Protein AF-H3B1Z7-F1 (afdb_monomer)

InterPro domains:
  IPR000716 Thyroglobulin type-1 [PF00086] (44-112)
  IPR000716 Thyroglobulin type-1 [PS00484] (73-102)
  IPR000716 Thyroglobulin type-1 [PS51162] (41-115)
  IPR000716 Thyroglobulin type-1 [SM00211] (74-114)
  IPR000716 Thyroglobulin type-1 [cd00191] (43-114)
  IPR036857 Thyroglobulin type-1 superfamily [G3DSA:4.10.800.10] (42-117)
  IPR036857 Thyroglobulin type-1 superfamily [SSF57610] (20-114)
  IPR043406 Transmembrane glycoprotein EPCAM/Trop-2 [PTHR14168] (16-257)

Organism: Latimeria chalumnae (NCBI:txid7897)

Radius of gyration: 21.63 Å; Cα contacts (8 Å, |Δi|>4): 389; chains: 1; bounding box: 52×57×54 Å

Sequence (257 aa):
VCEDASCKYNEYVTCHLNRCGTCEAVFHGYDNLTINCNQLTPKCRLMHLEMLHKSKSGQRHPGGGRLDVDNVYDPECERNGTFKAKQCDDDSNLCWCVDSAGVRVTDKTGDDPKVSKVKSDWIVLGFFHSLIQIDFSFRAEFTFLKGKGEEVRSLTPGYRCNVEEATREVSIKLSENSTRDPVDIATVAYYIERDLKRNKFSLGVDDRMLEVDTDSILVLFFDNEPPRINMKTISPGFAAIIIVIALAILTGIAVFV

Mean predicted aligned error: 12.76 Å

Structure (mmCIF, N/CA/C/O backbone):
data_AF-H3B1Z7-F1
#
_entry.id   AF-H3B1Z7-F1
#
loop_
_atom_site.group_PDB
_atom_site.id
_atom_site.type_symbol
_atom_site.label_atom_id
_atom_site.label_alt_id
_atom_site.label_comp_id
_atom_site.label_asym_id
_atom_site.label_entity_id
_atom_site.label_seq_id
_atom_site.pdbx_PDB_ins_code
_atom_site.Cartn_x
_atom_site.Cartn_y
_atom_site.Cartn_z
_atom_site.occupancy
_atom_site.B_iso_or_equiv
_atom_site.auth_seq_id
_atom_site.auth_comp_id
_atom_site.auth_asym_id
_atom_site.auth_atom_id
_atom_site.pdbx_PDB_model_num
ATOM 1 N N . VAL A 1 1 ? -19.217 -18.593 -14.078 1.00 81.56 1 VAL A N 1
ATOM 2 C CA . VAL A 1 1 ? -17.935 -18.642 -13.328 1.00 81.56 1 VAL A CA 1
ATOM 3 C C . VAL A 1 1 ? -17.504 -17.251 -12.898 1.00 81.56 1 VAL A C 1
ATOM 5 O O . VAL A 1 1 ? -17.412 -17.050 -11.705 1.00 81.56 1 VAL A O 1
ATOM 8 N N . CYS A 1 2 ? -17.308 -16.285 -13.804 1.00 87.56 2 CYS A N 1
ATOM 9 C CA . CYS A 1 2 ? -16.927 -14.922 -13.398 1.00 87.56 2 CYS A CA 1
ATOM 10 C C . CYS A 1 2 ? -18.068 -14.025 -12.888 1.00 87.56 2 CYS A C 1
ATOM 12 O O . CYS A 1 2 ? -17.774 -12.979 -12.330 1.00 87.56 2 CYS A O 1
ATOM 14 N N . GLU A 1 3 ? -19.333 -14.407 -13.078 1.00 84.50 3 GLU A N 1
ATOM 15 C CA . GLU A 1 3 ? -20.501 -13.587 -12.708 1.00 84.50 3 GLU A CA 1
ATOM 16 C C . GLU A 1 3 ? -20.551 -13.263 -11.204 1.00 84.50 3 GLU A C 1
ATOM 18 O O . GLU A 1 3 ? -20.776 -12.114 -10.846 1.00 84.50 3 GLU A O 1
ATOM 23 N N . ASP A 1 4 ? -20.196 -14.231 -10.350 1.00 83.94 4 ASP A N 1
ATOM 24 C CA . ASP A 1 4 ? -20.147 -14.069 -8.886 1.00 83.94 4 ASP A CA 1
ATOM 25 C C . ASP A 1 4 ? -18.720 -14.142 -8.309 1.00 83.94 4 ASP A C 1
ATOM 27 O O . ASP A 1 4 ? -18.517 -14.176 -7.092 1.00 83.94 4 ASP A O 1
ATOM 31 N N . ALA A 1 5 ? -17.696 -14.219 -9.166 1.00 87.12 5 ALA A N 1
ATOM 32 C CA . ALA A 1 5 ? -16.322 -14.384 -8.708 1.00 87.12 5 ALA A CA 1
ATOM 33 C C . ALA A 1 5 ? -15.735 -13.040 -8.267 1.00 87.12 5 ALA A C 1
ATOM 35 O O . ALA A 1 5 ? -15.638 -12.097 -9.051 1.00 87.12 5 ALA A O 1
ATOM 36 N N . SER A 1 6 ? -15.267 -12.978 -7.023 1.00 90.19 6 SER A N 1
ATOM 37 C CA . SER A 1 6 ? -14.577 -11.813 -6.474 1.00 90.19 6 SER A CA 1
ATOM 38 C C . SER A 1 6 ? -13.217 -12.196 -5.905 1.00 90.19 6 SER A C 1
ATOM 40 O O . SER A 1 6 ? -13.007 -13.303 -5.403 1.00 90.19 6 SER A O 1
ATOM 42 N N . CYS A 1 7 ? -12.276 -11.262 -5.987 1.00 90.06 7 CYS A N 1
ATOM 43 C CA . CYS A 1 7 ? -10.961 -11.419 -5.396 1.00 90.06 7 CYS A CA 1
ATOM 44 C C . CYS A 1 7 ? -10.958 -10.780 -4.007 1.00 90.06 7 CYS A C 1
ATOM 46 O O . CYS A 1 7 ? -10.926 -9.559 -3.870 1.00 90.06 7 CYS A O 1
ATOM 48 N N . LYS A 1 8 ? -11.001 -11.616 -2.966 1.00 85.50 8 LYS A N 1
ATOM 49 C CA . LYS A 1 8 ? -11.237 -11.195 -1.575 1.00 85.50 8 LYS A CA 1
ATOM 50 C C . LYS A 1 8 ? -10.338 -10.048 -1.090 1.00 85.50 8 LYS A C 1
ATOM 52 O O . LYS A 1 8 ? -10.800 -9.185 -0.351 1.00 85.50 8 LYS A O 1
ATOM 57 N N . TYR A 1 9 ? -9.061 -10.056 -1.470 1.00 85.00 9 TYR A N 1
ATOM 58 C CA . TYR A 1 9 ? -8.051 -9.131 -0.938 1.00 85.00 9 TYR A CA 1
ATOM 59 C C . TYR A 1 9 ? -7.708 -7.970 -1.879 1.00 85.00 9 TYR A C 1
ATOM 61 O O . TYR A 1 9 ? -7.141 -6.967 -1.441 1.00 85.00 9 TYR A O 1
ATOM 69 N N . ASN A 1 10 ? -8.061 -8.085 -3.157 1.00 89.88 10 ASN A N 1
ATOM 70 C CA . ASN A 1 10 ? -7.654 -7.145 -4.189 1.00 89.88 10 ASN A CA 1
ATOM 71 C C . ASN A 1 10 ? -8.840 -6.847 -5.103 1.00 89.88 10 ASN A C 1
ATOM 73 O O . ASN A 1 10 ? -9.190 -7.657 -5.947 1.00 89.88 10 ASN A O 1
ATOM 77 N N . GLU A 1 11 ? -9.466 -5.689 -4.932 1.00 90.06 11 GLU A N 1
ATOM 78 C CA . GLU A 1 11 ? -10.626 -5.281 -5.736 1.00 90.06 11 GLU A CA 1
ATOM 79 C C . GLU A 1 11 ? -10.236 -4.686 -7.103 1.00 90.06 11 GLU A C 1
ATOM 81 O O . GLU A 1 11 ? -11.100 -4.444 -7.939 1.00 90.06 11 GLU A O 1
ATOM 86 N N . TYR A 1 12 ? -8.941 -4.462 -7.350 1.00 91.50 12 TYR A N 1
ATOM 87 C CA . TYR A 1 12 ? -8.422 -3.820 -8.562 1.00 91.50 12 TYR A CA 1
ATOM 88 C C . TYR A 1 12 ? -8.094 -4.827 -9.676 1.00 91.50 12 TYR A C 1
ATOM 90 O O . TYR A 1 12 ? -7.279 -4.556 -10.562 1.00 91.50 12 TYR A O 1
ATOM 98 N N . VAL A 1 13 ? -8.713 -6.006 -9.630 1.00 92.75 13 VAL A N 1
ATOM 99 C CA . VAL A 1 13 ? -8.534 -7.085 -10.606 1.00 92.75 13 VAL A CA 1
ATOM 100 C C . VAL A 1 13 ? -9.845 -7.401 -11.302 1.00 92.75 13 VAL A C 1
ATOM 102 O O . VAL A 1 13 ? -10.935 -7.192 -10.777 1.00 92.75 13 VAL A O 1
ATOM 105 N N . THR A 1 14 ? -9.729 -7.960 -12.495 1.00 91.56 14 THR A N 1
ATOM 106 C CA . THR A 1 14 ? -10.852 -8.376 -13.330 1.00 91.56 14 THR A CA 1
ATOM 107 C C . THR A 1 14 ? -10.855 -9.893 -13.464 1.00 91.56 14 THR A C 1
ATOM 109 O O . THR A 1 14 ? -9.795 -10.503 -13.599 1.00 91.56 14 THR A O 1
ATOM 112 N N . CYS A 1 15 ? -12.033 -10.515 -13.388 1.00 92.38 15 CYS A N 1
ATOM 113 C CA . CYS A 1 15 ? -12.172 -11.955 -13.592 1.00 92.38 15 CYS A CA 1
ATOM 114 C C . CYS A 1 15 ? -12.205 -12.287 -15.083 1.00 92.38 15 CYS A C 1
ATOM 116 O O . CYS A 1 15 ? -12.975 -11.705 -15.846 1.00 92.38 15 CYS A O 1
ATOM 118 N N . HIS A 1 16 ? -11.414 -13.280 -15.472 1.00 90.19 16 HIS A N 1
ATOM 119 C CA . HIS A 1 16 ? -11.368 -13.857 -16.806 1.00 90.19 16 HIS A CA 1
ATOM 120 C C . HIS A 1 16 ? -11.579 -15.364 -16.717 1.00 90.19 16 HIS A C 1
ATOM 122 O O . HIS A 1 16 ? -11.119 -16.034 -15.794 1.00 90.19 16 HIS A O 1
ATOM 128 N N . LEU A 1 17 ? -12.275 -15.915 -17.706 1.00 89.19 17 LEU A N 1
ATOM 129 C CA . LEU A 1 17 ? -12.418 -17.358 -17.856 1.00 89.19 17 LEU A CA 1
ATOM 130 C C . LEU A 1 17 ? -11.137 -17.939 -18.452 1.00 89.19 17 LEU A C 1
ATOM 132 O O . LEU A 1 17 ? -10.735 -17.530 -19.545 1.00 89.19 17 LEU A O 1
ATOM 136 N N . ASN A 1 18 ? -10.549 -18.947 -17.807 1.00 83.31 18 ASN A N 1
ATOM 137 C CA . ASN A 1 18 ? -9.479 -19.720 -18.431 1.00 83.31 18 ASN A CA 1
ATOM 138 C C . ASN A 1 18 ? -10.049 -20.607 -19.550 1.00 83.31 18 ASN A C 1
ATOM 140 O O . ASN A 1 18 ? -10.527 -21.719 -19.311 1.00 83.31 18 ASN A O 1
ATOM 144 N N . ARG A 1 19 ? -10.011 -20.097 -20.787 1.00 77.25 19 ARG A N 1
ATOM 145 C CA . ARG A 1 19 ? -10.562 -20.767 -21.978 1.00 77.25 19 ARG A CA 1
ATOM 146 C C . ARG A 1 19 ? -9.737 -21.970 -22.449 1.00 77.25 19 ARG A C 1
ATOM 148 O O . ARG A 1 19 ? -10.237 -22.745 -23.255 1.00 77.25 19 ARG A O 1
ATOM 155 N N . CYS A 1 20 ? -8.511 -22.136 -21.951 1.00 74.94 20 CYS A N 1
ATOM 156 C CA . CYS A 1 20 ? -7.593 -23.205 -22.355 1.00 74.94 20 CYS A CA 1
ATOM 157 C C . CYS A 1 20 ? -7.439 -24.308 -21.284 1.00 74.94 20 CYS A C 1
ATOM 159 O O . CYS A 1 20 ? -6.489 -25.084 -21.351 1.00 74.94 20 CYS A O 1
ATOM 161 N N . GLY A 1 21 ? -8.338 -24.374 -20.293 1.00 70.44 21 GLY A N 1
ATOM 162 C CA . GLY A 1 21 ? -8.257 -25.307 -19.161 1.00 70.44 21 GLY A CA 1
ATOM 163 C C . GLY A 1 21 ? -9.622 -25.706 -18.584 1.00 70.44 21 GLY A C 1
ATOM 164 O O . GLY A 1 21 ? -10.576 -25.927 -19.321 1.00 70.44 21 GLY A O 1
ATOM 165 N N . THR A 1 22 ? -9.719 -25.786 -17.255 1.00 75.69 22 THR A N 1
ATOM 166 C CA . THR A 1 22 ? -10.860 -26.286 -16.452 1.00 75.69 22 THR A CA 1
ATOM 167 C C . THR A 1 22 ? -12.059 -25.326 -16.335 1.00 75.69 22 THR A C 1
ATOM 169 O O . THR A 1 22 ? -12.946 -25.549 -15.514 1.00 75.69 22 THR A O 1
ATOM 172 N N . CYS A 1 23 ? -12.117 -24.261 -17.147 1.00 78.75 23 CYS A N 1
ATOM 173 C CA . CYS A 1 23 ? -13.108 -23.177 -17.040 1.00 78.75 23 CYS A CA 1
ATOM 174 C C . CYS A 1 23 ? -13.132 -22.482 -15.664 1.00 78.75 23 CYS A C 1
ATOM 176 O O . CYS A 1 23 ? -14.181 -22.042 -15.202 1.00 78.75 23 CYS A O 1
ATOM 178 N N . GLU A 1 24 ? -11.978 -22.350 -15.015 1.00 87.25 24 GLU A N 1
ATOM 179 C CA . GLU A 1 24 ? -11.838 -21.642 -13.738 1.00 87.25 24 GLU A CA 1
ATOM 180 C C . GLU A 1 24 ? -11.799 -20.111 -13.904 1.00 87.25 24 GLU A C 1
ATOM 182 O O . GLU A 1 24 ? -11.429 -19.586 -14.962 1.00 87.25 24 GLU A O 1
ATOM 187 N N . ALA A 1 25 ? -12.179 -19.399 -12.836 1.00 88.44 25 ALA A N 1
ATOM 188 C CA . ALA A 1 25 ? -11.989 -17.956 -12.710 1.00 88.44 25 ALA A CA 1
ATOM 189 C C . ALA A 1 25 ? -10.508 -17.646 -12.472 1.00 88.44 25 ALA A C 1
ATOM 191 O O . ALA A 1 25 ? -9.922 -18.102 -11.492 1.00 88.44 25 ALA A O 1
ATOM 192 N N . VAL A 1 26 ? -9.923 -16.826 -13.340 1.00 91.38 26 VAL A N 1
ATOM 193 C CA . VAL A 1 26 ? -8.566 -16.297 -13.192 1.00 91.38 26 VAL A CA 1
ATOM 194 C C . VAL A 1 26 ? -8.656 -14.786 -13.087 1.00 91.38 26 VAL A C 1
ATOM 196 O O . VAL A 1 26 ? -9.339 -14.142 -13.878 1.00 91.38 26 VAL A O 1
ATOM 199 N N . PHE A 1 27 ? -7.976 -14.205 -12.108 1.00 93.50 27 PHE A N 1
ATOM 200 C CA . PHE A 1 27 ? -8.027 -12.769 -11.875 1.00 93.50 27 PHE A CA 1
ATOM 201 C C . PHE A 1 27 ? -6.782 -12.095 -12.431 1.00 93.50 27 PHE A C 1
ATOM 203 O O . PHE A 1 27 ? -5.666 -12.481 -12.088 1.00 93.50 27 PHE A O 1
ATOM 210 N N . HIS A 1 28 ? -6.978 -11.078 -13.265 1.00 92.19 28 HIS A N 1
ATOM 211 C CA . HIS A 1 28 ? -5.903 -10.295 -13.864 1.00 92.19 28 HIS A CA 1
ATOM 212 C C . HIS A 1 28 ? -6.007 -8.831 -13.448 1.00 92.19 28 HIS A C 1
ATOM 214 O O . HIS A 1 28 ? -7.099 -8.258 -13.411 1.00 92.19 28 HIS A O 1
ATOM 220 N N . GLY A 1 29 ? -4.861 -8.218 -13.164 1.00 89.25 29 GLY A N 1
ATOM 221 C CA . GLY A 1 29 ? -4.756 -6.766 -13.059 1.00 89.25 29 GLY A CA 1
ATOM 222 C C . GLY A 1 29 ? -4.947 -6.065 -14.409 1.00 89.25 29 GLY A C 1
ATOM 223 O O . GLY A 1 29 ? -4.988 -6.709 -15.458 1.00 89.25 29 GLY A O 1
ATOM 224 N N . TYR A 1 30 ? -5.014 -4.731 -14.399 1.00 87.56 30 TYR A N 1
ATOM 225 C CA . TYR A 1 30 ? -5.077 -3.914 -15.626 1.00 87.56 30 TYR A CA 1
ATOM 226 C C . TYR A 1 30 ? -3.828 -4.026 -16.520 1.00 87.56 30 TYR A C 1
ATOM 228 O O . TYR A 1 30 ? -3.866 -3.660 -17.691 1.00 87.56 30 TYR A O 1
ATOM 236 N N . ASP A 1 31 ? -2.738 -4.547 -15.971 1.00 88.06 31 ASP A N 1
ATOM 237 C CA . ASP A 1 31 ? -1.479 -4.883 -16.635 1.00 88.06 31 ASP A CA 1
ATOM 238 C C . ASP A 1 31 ? -1.422 -6.346 -17.125 1.00 88.06 31 ASP A C 1
ATOM 240 O O . ASP A 1 31 ? -0.364 -6.837 -17.514 1.00 88.06 31 ASP A O 1
ATOM 244 N N . ASN A 1 32 ? -2.554 -7.059 -17.097 1.00 88.75 32 ASN A N 1
ATOM 245 C CA . ASN A 1 32 ? -2.727 -8.456 -17.505 1.00 88.75 32 ASN A CA 1
ATOM 246 C C . ASN A 1 32 ? -1.968 -9.504 -16.672 1.00 88.75 32 ASN A C 1
ATOM 248 O O . ASN A 1 32 ? -2.010 -10.692 -17.005 1.00 88.75 32 ASN A O 1
ATOM 252 N N . LEU A 1 33 ? -1.326 -9.129 -15.563 1.00 90.50 33 LEU A N 1
ATOM 253 C CA . LEU A 1 33 ? -0.680 -10.106 -14.687 1.00 90.50 33 LEU A CA 1
ATOM 254 C C . LEU A 1 33 ? -1.706 -10.803 -13.788 1.00 90.50 33 LEU A C 1
ATOM 256 O O . LEU A 1 33 ? -2.564 -10.154 -13.182 1.00 90.50 33 LEU A O 1
ATOM 260 N N . THR A 1 34 ? -1.583 -12.126 -13.677 1.00 90.69 34 THR A N 1
ATOM 261 C CA . THR A 1 34 ? -2.439 -12.957 -12.825 1.00 90.69 34 THR A CA 1
ATOM 262 C C . THR A 1 34 ? -2.204 -12.660 -11.344 1.00 90.69 34 THR A C 1
ATOM 264 O O . THR A 1 34 ? -1.063 -12.596 -10.888 1.00 90.69 34 THR A O 1
ATOM 267 N N . ILE A 1 35 ? -3.287 -12.534 -10.579 1.00 91.50 35 ILE A N 1
ATOM 268 C CA . ILE A 1 35 ? -3.276 -12.319 -9.131 1.00 91.50 35 ILE A CA 1
ATOM 269 C C . ILE A 1 35 ? -3.835 -13.549 -8.417 1.00 91.50 35 ILE A C 1
ATOM 271 O O . ILE A 1 35 ? -4.897 -14.067 -8.761 1.00 91.50 35 ILE A O 1
ATOM 275 N N . ASN A 1 36 ? -3.123 -14.002 -7.385 1.00 89.88 36 ASN A N 1
ATOM 276 C CA . ASN A 1 36 ? -3.601 -15.055 -6.499 1.00 89.88 36 ASN A CA 1
ATOM 277 C C . ASN A 1 36 ? -4.535 -14.460 -5.436 1.00 89.88 36 ASN A C 1
ATOM 279 O O . ASN A 1 36 ? -4.081 -13.813 -4.496 1.00 89.88 36 ASN A O 1
ATOM 283 N N . CYS A 1 37 ? -5.832 -14.721 -5.567 1.00 89.00 37 CYS A N 1
ATOM 284 C CA . CYS A 1 37 ? -6.860 -14.206 -4.661 1.00 89.00 37 CYS A CA 1
ATOM 285 C C . CYS A 1 37 ? -7.000 -14.984 -3.346 1.00 89.00 37 CYS A C 1
ATOM 287 O O . CYS A 1 37 ? -7.773 -14.575 -2.479 1.00 89.00 37 CYS A O 1
ATOM 289 N N . ASN A 1 38 ? -6.250 -16.078 -3.177 1.00 86.31 38 ASN A N 1
ATOM 290 C CA . ASN A 1 38 ? -6.246 -16.879 -1.951 1.00 86.31 38 ASN A CA 1
ATOM 291 C C . ASN A 1 38 ? -5.245 -16.364 -0.904 1.00 86.31 38 ASN A C 1
ATOM 293 O O . ASN A 1 38 ? -5.248 -16.845 0.225 1.00 86.31 38 ASN A O 1
ATOM 297 N N . GLN A 1 39 ? -4.415 -15.379 -1.255 1.00 85.75 39 GLN A N 1
ATOM 298 C CA . GLN A 1 39 ? -3.444 -14.738 -0.366 1.00 85.75 39 GLN A CA 1
ATOM 299 C C . GLN A 1 39 ? -3.535 -13.212 -0.476 1.00 85.75 39 GLN A C 1
ATOM 301 O O . GLN A 1 39 ? -4.073 -12.690 -1.456 1.00 85.75 39 GLN A O 1
ATOM 306 N N . LEU A 1 40 ? -3.007 -12.488 0.516 1.00 86.38 40 LEU A N 1
ATOM 307 C CA . LEU A 1 40 ? -2.900 -11.034 0.407 1.00 86.38 40 LEU A CA 1
ATOM 308 C C . LEU A 1 40 ? -2.006 -10.687 -0.788 1.00 86.38 40 LEU A C 1
ATOM 310 O O . LEU A 1 40 ? -0.939 -11.267 -0.980 1.00 86.38 40 LEU A O 1
ATOM 314 N N . THR A 1 41 ? -2.453 -9.735 -1.604 1.00 90.81 41 THR A N 1
ATOM 315 C CA . THR A 1 41 ? -1.592 -9.152 -2.637 1.00 90.81 41 THR A CA 1
ATOM 316 C C . THR A 1 41 ? -0.525 -8.294 -1.946 1.00 90.81 41 THR A C 1
ATOM 318 O O . THR A 1 41 ? -0.928 -7.427 -1.164 1.00 90.81 41 THR A O 1
ATOM 321 N N . PRO A 1 42 ? 0.781 -8.493 -2.227 1.00 90.88 42 PRO A N 1
ATOM 322 C CA . PRO A 1 42 ? 1.865 -7.686 -1.664 1.00 90.88 42 PRO A CA 1
ATOM 323 C C . PRO A 1 42 ? 1.644 -6.182 -1.845 1.00 90.88 42 PRO A C 1
ATOM 325 O O . PRO A 1 42 ? 1.076 -5.761 -2.859 1.00 90.88 42 PRO A O 1
ATOM 328 N N . LYS A 1 43 ? 2.117 -5.373 -0.888 1.00 90.38 43 LYS A N 1
ATOM 329 C CA . LYS A 1 43 ? 1.881 -3.919 -0.844 1.00 90.38 43 LYS A CA 1
ATOM 330 C C . LYS A 1 43 ? 2.180 -3.216 -2.169 1.00 90.38 43 LYS A C 1
ATOM 332 O O . LYS A 1 43 ? 1.293 -2.552 -2.700 1.00 90.38 43 LYS A O 1
ATOM 337 N N . CYS A 1 44 ? 3.381 -3.405 -2.729 1.00 91.56 44 CYS A N 1
ATOM 338 C CA . CYS A 1 44 ? 3.770 -2.762 -3.991 1.00 91.56 44 CYS A CA 1
ATOM 339 C C . CYS A 1 44 ? 2.780 -3.102 -5.105 1.00 91.56 44 CYS A C 1
ATOM 341 O O . CYS A 1 44 ? 2.253 -2.224 -5.786 1.00 91.56 44 CYS A O 1
ATOM 343 N N . ARG A 1 45 ? 2.465 -4.395 -5.249 1.00 92.81 45 ARG A N 1
ATOM 344 C CA . ARG A 1 45 ? 1.585 -4.879 -6.310 1.00 92.81 45 ARG A CA 1
ATOM 345 C C . ARG A 1 45 ? 0.165 -4.331 -6.183 1.00 92.81 45 ARG A C 1
ATOM 347 O O . ARG A 1 45 ? -0.441 -3.985 -7.195 1.00 92.81 45 ARG A O 1
ATOM 354 N N . LEU A 1 46 ? -0.364 -4.272 -4.963 1.00 92.00 46 LEU A N 1
ATOM 355 C CA . LEU A 1 46 ? -1.693 -3.728 -4.700 1.00 92.00 46 LEU A CA 1
ATOM 356 C C . LEU A 1 46 ? -1.744 -2.220 -4.994 1.00 92.00 46 LEU A C 1
ATOM 358 O O . LEU A 1 46 ? -2.683 -1.762 -5.639 1.00 92.00 46 LEU A O 1
ATOM 362 N N . MET A 1 47 ? -0.713 -1.482 -4.578 1.00 90.81 47 MET A N 1
ATOM 363 C CA . MET A 1 47 ? -0.580 -0.042 -4.805 1.00 90.81 47 MET A CA 1
ATOM 364 C C . MET A 1 47 ? -0.467 0.301 -6.300 1.00 90.81 47 MET A C 1
ATOM 366 O O . MET A 1 47 ? -1.181 1.185 -6.765 1.00 90.81 47 MET A O 1
ATOM 370 N N . HIS A 1 48 ? 0.328 -0.443 -7.079 1.00 92.12 48 HIS A N 1
ATOM 371 C CA . HIS A 1 48 ? 0.406 -0.278 -8.540 1.00 92.12 48 HIS A CA 1
ATOM 372 C C . HIS A 1 48 ? -0.961 -0.465 -9.219 1.00 92.12 48 HIS A C 1
ATOM 374 O O . HIS A 1 48 ? -1.394 0.351 -10.033 1.00 92.12 48 HIS A O 1
ATOM 380 N N . LEU A 1 49 ? -1.701 -1.513 -8.841 1.00 92.31 49 LEU A N 1
ATOM 381 C CA . LEU A 1 49 ? -3.034 -1.762 -9.396 1.00 92.31 49 LEU A CA 1
ATOM 382 C C . LEU A 1 49 ? -4.049 -0.675 -9.028 1.00 92.31 49 LEU A C 1
ATOM 384 O O . LEU A 1 49 ? -4.893 -0.328 -9.857 1.00 92.31 49 LEU A O 1
ATOM 388 N N . GLU A 1 50 ? -3.949 -0.115 -7.822 1.00 90.25 50 GLU A N 1
ATOM 389 C CA . GLU A 1 50 ? -4.749 1.037 -7.413 1.00 90.25 50 GLU A CA 1
ATOM 390 C C . GLU A 1 50 ? -4.475 2.262 -8.295 1.00 90.25 50 GLU A C 1
ATOM 392 O O . GLU A 1 50 ? -5.422 2.897 -8.769 1.00 90.25 50 GLU A O 1
ATOM 397 N N . MET A 1 51 ? -3.201 2.583 -8.552 1.00 88.38 51 MET A N 1
ATOM 398 C CA . MET A 1 51 ? -2.834 3.734 -9.386 1.00 88.38 51 MET A CA 1
ATOM 399 C C . MET A 1 51 ? -3.291 3.555 -10.832 1.00 88.38 51 MET A C 1
ATOM 401 O O . MET A 1 51 ? -3.886 4.473 -11.406 1.00 88.38 51 MET A O 1
ATOM 405 N N . LEU A 1 52 ? -3.136 2.353 -11.395 1.00 88.88 52 LEU A N 1
ATOM 406 C CA . LEU A 1 52 ? -3.674 2.025 -12.716 1.00 88.88 52 LEU A CA 1
ATOM 407 C C . LEU A 1 52 ? -5.198 2.180 -12.770 1.00 88.88 52 LEU A C 1
ATOM 409 O O . LEU A 1 52 ? -5.729 2.741 -13.732 1.00 88.88 52 LEU A O 1
ATOM 413 N N . HIS A 1 53 ? -5.913 1.720 -11.740 1.00 87.94 53 HIS A N 1
ATOM 414 C CA . HIS A 1 53 ? -7.365 1.863 -11.670 1.00 87.94 53 HIS A CA 1
ATOM 415 C C . HIS A 1 53 ? -7.790 3.339 -11.611 1.00 87.94 53 HIS A C 1
ATOM 417 O O . HIS A 1 53 ? -8.654 3.765 -12.385 1.00 87.94 53 HIS A O 1
ATOM 423 N N . LYS A 1 54 ? -7.138 4.147 -10.764 1.00 85.69 54 LYS A N 1
ATOM 424 C CA . LYS A 1 54 ? -7.372 5.598 -10.667 1.00 85.69 54 LYS A CA 1
ATOM 425 C C . LYS A 1 54 ? -7.117 6.298 -12.003 1.00 85.69 54 LYS A C 1
ATOM 427 O O . LYS A 1 54 ? -7.988 7.032 -12.470 1.00 85.69 54 LYS A O 1
ATOM 432 N N . SER A 1 55 ? -6.001 5.984 -12.664 1.00 84.56 55 SER A N 1
ATOM 433 C CA . SER A 1 55 ? -5.654 6.501 -13.994 1.00 84.56 55 SER A CA 1
ATOM 434 C C . SER A 1 55 ? -6.730 6.178 -15.042 1.00 84.56 55 SER A C 1
ATOM 436 O O . SER A 1 55 ? -7.222 7.073 -15.733 1.00 84.56 55 SER A O 1
ATOM 438 N N . LYS A 1 56 ? -7.196 4.922 -15.107 1.00 82.44 56 LYS A N 1
ATOM 439 C CA . LYS A 1 56 ? -8.257 4.492 -16.039 1.00 82.44 56 LYS A CA 1
ATOM 440 C C . LYS A 1 56 ? -9.625 5.106 -15.737 1.00 82.44 56 LYS A C 1
ATOM 442 O O . LYS A 1 56 ? -10.387 5.358 -16.666 1.00 82.44 56 LYS A O 1
ATOM 447 N N . SER A 1 57 ? -9.934 5.351 -14.465 1.00 83.12 57 SER A N 1
ATOM 448 C CA . SER A 1 57 ? -11.198 5.966 -14.036 1.00 83.12 57 SER A CA 1
ATOM 449 C C . SER A 1 57 ? -11.260 7.486 -14.256 1.00 83.12 57 SER A C 1
ATOM 451 O O . SER A 1 57 ? -12.302 8.096 -14.027 1.00 83.12 57 SER A O 1
ATOM 453 N N . GLY A 1 58 ? -10.163 8.118 -14.693 1.00 71.00 58 GLY A N 1
ATOM 454 C CA . GLY A 1 58 ? -10.093 9.571 -14.870 1.00 71.00 58 GLY A CA 1
ATOM 455 C C . GLY A 1 58 ? -10.029 10.355 -13.555 1.00 71.00 58 GLY A C 1
ATOM 456 O O . GLY A 1 58 ? -10.133 11.584 -13.567 1.00 71.00 58 GLY A O 1
ATOM 457 N N . GLN A 1 59 ? -9.831 9.674 -12.421 1.00 68.56 59 GLN A N 1
ATOM 458 C CA . GLN A 1 59 ? -9.533 10.314 -11.145 1.00 68.56 59 GLN A CA 1
ATOM 459 C C . GLN A 1 59 ? -8.106 10.868 -11.196 1.00 68.56 59 GLN A C 1
ATOM 461 O O . GLN A 1 59 ? -7.133 10.175 -10.897 1.00 68.56 59 GLN A O 1
ATOM 466 N N . ARG A 1 60 ? -7.979 12.135 -11.613 1.00 54.47 60 ARG A N 1
ATOM 467 C CA . ARG A 1 60 ? -6.707 12.865 -11.570 1.00 54.47 60 ARG A CA 1
ATOM 468 C C . ARG A 1 60 ? -6.141 12.815 -10.156 1.00 54.47 60 ARG A C 1
ATOM 470 O O . ARG A 1 60 ? -6.813 13.202 -9.201 1.00 54.47 60 ARG A O 1
ATOM 477 N N . HIS A 1 61 ? -4.890 12.383 -10.039 1.00 54.31 61 HIS A N 1
ATOM 478 C CA . HIS A 1 61 ? -4.115 12.629 -8.834 1.00 54.31 61 HIS A CA 1
ATOM 479 C C . HIS A 1 61 ? -3.970 14.142 -8.640 1.00 54.31 61 HIS A C 1
ATOM 481 O O . HIS A 1 61 ? -3.590 14.838 -9.587 1.00 54.31 61 HIS A O 1
ATOM 487 N N . PRO A 1 62 ? -4.211 14.676 -7.433 1.00 43.69 62 PRO A N 1
ATOM 488 C CA . PRO A 1 62 ? -3.765 16.011 -7.067 1.00 43.69 62 PRO A CA 1
ATOM 489 C C . PRO A 1 62 ? -2.243 15.993 -6.820 1.00 43.69 62 PRO A C 1
ATOM 491 O O . PRO A 1 62 ? -1.757 16.362 -5.759 1.00 43.69 62 PRO A O 1
ATOM 494 N N . GLY A 1 63 ? -1.470 15.540 -7.809 1.00 45.44 63 GLY A N 1
ATOM 495 C CA . GLY A 1 63 ? -0.010 15.594 -7.825 1.00 45.44 63 GLY A CA 1
ATOM 496 C C . GLY A 1 63 ? 0.455 16.964 -8.302 1.00 45.44 63 GLY A C 1
ATOM 497 O O . GLY A 1 63 ? 0.961 17.105 -9.407 1.00 45.44 63 GLY A O 1
ATOM 498 N N . GLY A 1 64 ? 0.198 17.998 -7.503 1.00 38.09 64 GLY A N 1
ATOM 499 C CA . GLY A 1 64 ? 0.590 19.369 -7.841 1.00 38.09 64 GLY A CA 1
ATOM 500 C C . GLY A 1 64 ? 0.313 20.399 -6.749 1.00 38.09 64 GLY A C 1
ATOM 501 O O . GLY A 1 64 ? 0.154 21.578 -7.052 1.00 38.09 64 GLY A O 1
ATOM 502 N N . GLY A 1 65 ? 0.199 19.977 -5.485 1.00 29.45 65 GLY A N 1
ATOM 503 C CA . GLY A 1 65 ? -0.249 20.850 -4.401 1.00 29.45 65 GLY A CA 1
ATOM 504 C C . GLY A 1 65 ? 0.334 20.506 -3.035 1.00 29.45 65 GLY A C 1
ATOM 505 O O . GLY A 1 65 ? -0.384 20.040 -2.166 1.00 29.45 65 GLY A O 1
ATOM 506 N N . ARG A 1 66 ? 1.622 20.808 -2.846 1.00 30.84 66 ARG A N 1
ATOM 507 C CA . ARG A 1 66 ? 2.198 21.359 -1.605 1.00 30.84 66 ARG A CA 1
ATOM 508 C C . ARG A 1 66 ? 1.842 20.675 -0.273 1.00 30.84 66 ARG A C 1
ATOM 510 O O . ARG A 1 66 ? 1.517 21.389 0.666 1.00 30.84 66 ARG A O 1
ATOM 517 N N . LEU A 1 67 ? 1.987 19.355 -0.176 1.00 32.12 67 LEU A N 1
ATOM 518 C CA . LEU A 1 67 ? 2.401 18.639 1.040 1.00 32.12 67 LEU A CA 1
ATOM 519 C C . LEU A 1 67 ? 3.021 17.303 0.597 1.00 32.12 67 LEU A C 1
ATOM 521 O O . LEU A 1 67 ? 2.348 16.476 -0.017 1.00 32.12 67 LEU A O 1
ATOM 525 N N . ASP A 1 68 ? 4.313 17.137 0.865 1.00 40.44 68 ASP A N 1
ATOM 526 C CA . ASP A 1 68 ? 5.138 15.967 0.555 1.00 40.44 68 ASP A CA 1
ATOM 527 C C . ASP A 1 68 ? 4.695 14.738 1.370 1.00 40.44 68 ASP A C 1
ATOM 529 O O . ASP A 1 68 ? 5.350 14.335 2.327 1.00 40.44 68 ASP A O 1
ATOM 533 N N . VAL A 1 69 ? 3.542 14.149 1.047 1.00 49.19 69 VAL A N 1
ATOM 534 C CA . VAL A 1 69 ? 3.140 12.864 1.634 1.00 49.19 69 VAL A CA 1
ATOM 535 C C . VAL A 1 69 ? 3.713 11.757 0.753 1.00 49.19 69 VAL A C 1
ATOM 537 O O . VAL A 1 69 ? 3.085 11.316 -0.206 1.00 49.19 69 VAL A O 1
ATOM 540 N N . ASP A 1 70 ? 4.932 11.330 1.083 1.00 58.12 70 ASP A N 1
ATOM 541 C CA . ASP A 1 70 ? 5.796 10.375 0.362 1.00 58.12 70 ASP A CA 1
ATOM 542 C C . ASP A 1 70 ? 5.212 8.966 0.094 1.00 58.12 70 ASP A C 1
ATOM 544 O O . ASP A 1 70 ? 5.908 8.096 -0.427 1.00 58.12 70 ASP A O 1
ATOM 548 N N . ASN A 1 71 ? 3.936 8.723 0.405 1.00 60.59 71 ASN A N 1
ATOM 549 C CA . ASN A 1 71 ? 3.334 7.386 0.441 1.00 60.59 71 ASN A CA 1
ATOM 550 C C . ASN A 1 71 ? 2.361 7.081 -0.713 1.00 60.59 71 ASN A C 1
ATOM 552 O O . ASN A 1 71 ? 1.781 5.997 -0.742 1.00 60.59 71 ASN A O 1
ATOM 556 N N . VAL A 1 72 ? 2.149 8.006 -1.658 1.00 71.00 72 VAL A N 1
ATOM 557 C CA . VAL A 1 72 ? 1.228 7.811 -2.795 1.00 71.00 72 VAL A CA 1
ATOM 558 C C . VAL A 1 72 ? 1.942 8.151 -4.106 1.00 71.00 72 VAL A C 1
ATOM 560 O O . VAL A 1 72 ? 2.129 9.316 -4.441 1.00 71.00 72 VAL A O 1
ATOM 563 N N . TYR A 1 73 ? 2.347 7.118 -4.839 1.00 85.00 73 TYR A N 1
ATOM 564 C CA . TYR A 1 73 ? 2.971 7.167 -6.166 1.00 85.00 73 TYR A CA 1
ATOM 565 C C . TYR A 1 73 ? 2.603 5.888 -6.941 1.00 85.00 73 TYR A C 1
ATOM 567 O O . TYR A 1 73 ? 1.997 4.991 -6.355 1.00 85.00 73 TYR A O 1
ATOM 575 N N . ASP A 1 74 ? 2.926 5.791 -8.232 1.00 90.12 74 ASP A N 1
ATOM 576 C CA . ASP A 1 74 ? 2.810 4.529 -8.978 1.00 90.12 74 ASP A CA 1
ATOM 577 C C . ASP A 1 74 ? 4.116 3.725 -8.836 1.00 90.12 74 ASP A C 1
ATOM 579 O O . ASP A 1 74 ? 5.134 4.150 -9.383 1.00 90.12 74 ASP A O 1
ATOM 583 N N . PRO A 1 75 ? 4.158 2.637 -8.039 1.00 91.88 75 PRO A N 1
ATOM 584 C CA . PRO A 1 75 ? 5.408 1.965 -7.733 1.00 91.88 75 PRO A CA 1
ATOM 585 C C . PRO A 1 75 ? 5.817 0.956 -8.806 1.00 91.88 75 PRO A C 1
ATOM 587 O O . PRO A 1 75 ? 5.021 0.162 -9.308 1.00 91.88 75 PRO A O 1
ATOM 590 N N . GLU A 1 76 ? 7.120 0.875 -9.041 1.00 90.94 76 GLU A N 1
ATOM 591 C CA . GLU A 1 76 ? 7.742 -0.236 -9.736 1.00 90.94 76 GLU A CA 1
ATOM 592 C C . GLU A 1 76 ? 7.951 -1.425 -8.791 1.00 90.94 76 GLU A C 1
ATOM 594 O O . GLU A 1 76 ? 8.635 -1.326 -7.764 1.00 90.94 76 GLU A O 1
ATOM 599 N N . CYS A 1 77 ? 7.425 -2.584 -9.183 1.00 90.50 77 CYS A N 1
ATOM 600 C CA . CYS A 1 77 ? 7.529 -3.817 -8.407 1.00 90.50 77 CYS A CA 1
ATOM 601 C C . CYS A 1 77 ? 8.427 -4.860 -9.081 1.00 90.50 77 CYS A C 1
ATOM 603 O O . CYS A 1 77 ? 8.508 -4.959 -10.308 1.00 90.50 77 CYS A O 1
ATOM 605 N N . GLU A 1 78 ? 9.069 -5.682 -8.259 1.00 88.50 78 GLU A N 1
ATOM 606 C CA . GLU A 1 78 ? 9.697 -6.933 -8.668 1.00 88.50 78 GLU A CA 1
ATOM 607 C C . GLU A 1 78 ? 8.640 -8.009 -8.972 1.00 88.50 78 GLU A C 1
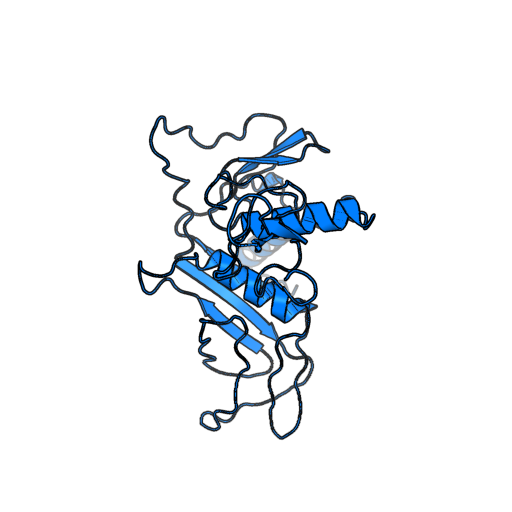ATOM 609 O O . GLU A 1 78 ? 7.464 -7.888 -8.618 1.00 88.50 78 GLU A O 1
ATOM 614 N N . ARG A 1 79 ? 9.047 -9.116 -9.611 1.00 85.81 79 ARG A N 1
ATOM 615 C CA . ARG A 1 79 ? 8.115 -10.192 -10.024 1.00 85.81 79 ARG A CA 1
ATOM 616 C C . ARG A 1 79 ? 7.384 -10.866 -8.861 1.00 85.81 79 ARG A C 1
ATOM 618 O O . ARG A 1 79 ? 6.288 -11.382 -9.047 1.00 85.81 79 ARG A O 1
ATOM 625 N N . ASN A 1 80 ? 8.002 -10.898 -7.685 1.00 84.06 80 ASN A N 1
ATOM 626 C CA . ASN A 1 80 ? 7.415 -11.424 -6.450 1.00 84.06 80 ASN A CA 1
ATOM 627 C C . ASN A 1 80 ? 6.455 -10.421 -5.772 1.00 84.06 80 ASN A C 1
ATOM 629 O O . ASN A 1 80 ? 5.850 -10.761 -4.761 1.00 84.06 80 ASN A O 1
ATOM 633 N N . GLY A 1 81 ? 6.304 -9.206 -6.312 1.00 87.06 81 GLY A N 1
ATOM 634 C CA . GLY A 1 81 ? 5.447 -8.160 -5.764 1.00 87.06 81 GLY A CA 1
ATOM 635 C C . GLY A 1 81 ? 6.097 -7.288 -4.689 1.00 87.06 81 GLY A C 1
ATOM 636 O O . GLY A 1 81 ? 5.382 -6.484 -4.096 1.00 87.06 81 GLY A O 1
ATOM 637 N N . THR A 1 82 ? 7.406 -7.410 -4.434 1.00 86.56 82 THR A N 1
ATOM 638 C CA . THR A 1 82 ? 8.141 -6.471 -3.567 1.00 86.56 82 THR A CA 1
ATOM 639 C C . THR A 1 82 ? 8.497 -5.195 -4.324 1.00 86.56 82 THR A C 1
ATOM 641 O O . THR A 1 82 ? 8.528 -5.188 -5.555 1.00 86.56 82 THR A O 1
ATOM 644 N N . PHE A 1 83 ? 8.791 -4.110 -3.611 1.00 86.75 83 PHE A N 1
ATOM 645 C CA . PHE A 1 83 ? 9.256 -2.874 -4.240 1.00 86.75 83 PHE A CA 1
ATOM 646 C C . PHE A 1 83 ? 10.617 -3.073 -4.905 1.00 86.75 83 PHE A C 1
ATOM 648 O O . PHE A 1 83 ? 11.512 -3.704 -4.335 1.00 86.75 83 PHE A O 1
ATOM 655 N N . LYS A 1 84 ? 10.801 -2.488 -6.092 1.00 87.50 84 LYS A N 1
ATOM 656 C CA . LYS A 1 84 ? 12.153 -2.214 -6.575 1.00 87.50 84 LYS A CA 1
ATOM 657 C C . LYS A 1 84 ? 12.782 -1.165 -5.667 1.00 87.50 84 LYS A C 1
ATOM 659 O O . LYS A 1 84 ? 12.151 -0.160 -5.349 1.00 87.50 84 LYS A O 1
ATOM 664 N N . ALA A 1 85 ? 14.041 -1.368 -5.284 1.00 83.69 85 ALA A N 1
ATOM 665 C CA . ALA A 1 85 ? 14.733 -0.443 -4.386 1.00 83.69 85 ALA A CA 1
ATOM 666 C C . ALA A 1 85 ? 14.860 0.972 -4.973 1.00 83.69 85 ALA A C 1
ATOM 668 O O . ALA A 1 85 ? 14.891 1.939 -4.221 1.00 83.69 85 ALA A O 1
ATOM 669 N N . LYS A 1 86 ? 14.934 1.099 -6.304 1.00 87.19 86 LYS A N 1
ATOM 670 C CA . LYS A 1 86 ? 14.844 2.376 -7.019 1.00 87.19 86 LYS A CA 1
ATOM 671 C C . LYS A 1 86 ? 13.419 2.553 -7.537 1.00 87.19 86 LYS A C 1
ATOM 673 O O . LYS A 1 86 ? 12.914 1.660 -8.211 1.00 87.19 86 LYS A O 1
ATOM 678 N N . GLN A 1 87 ? 12.837 3.708 -7.252 1.00 87.44 87 GLN A N 1
ATOM 679 C CA . GLN A 1 87 ? 11.561 4.172 -7.784 1.00 87.44 87 GLN A CA 1
ATOM 680 C C . GLN A 1 87 ? 11.813 5.433 -8.603 1.00 87.44 87 GLN A C 1
ATOM 682 O O . GLN A 1 87 ? 12.662 6.244 -8.224 1.00 87.44 87 GLN A O 1
ATOM 687 N N . CYS A 1 88 ? 11.102 5.588 -9.711 1.00 86.19 88 CYS A N 1
ATOM 688 C CA . CYS A 1 88 ? 11.190 6.756 -10.574 1.00 86.19 88 CYS A CA 1
ATOM 689 C C . CYS A 1 88 ? 9.783 7.244 -10.919 1.00 86.19 88 CYS A C 1
ATOM 691 O O . CYS A 1 88 ? 8.874 6.444 -11.114 1.00 86.19 88 CYS A O 1
ATOM 693 N N . ASP A 1 89 ? 9.616 8.560 -10.964 1.00 85.88 89 ASP A N 1
ATOM 694 C CA . ASP A 1 89 ? 8.399 9.212 -11.432 1.00 85.88 89 ASP A CA 1
ATOM 695 C C . ASP A 1 89 ? 8.616 9.697 -12.866 1.00 85.88 89 ASP A C 1
ATOM 697 O O . ASP A 1 89 ? 9.433 10.593 -13.105 1.00 85.88 89 ASP A O 1
ATOM 701 N N . ASP A 1 90 ? 7.892 9.094 -13.807 1.00 80.88 90 ASP A N 1
ATOM 702 C CA . ASP A 1 90 ? 8.012 9.381 -15.237 1.00 80.88 90 ASP A CA 1
ATOM 703 C C . ASP A 1 90 ? 7.629 10.834 -15.570 1.00 80.88 90 ASP A C 1
ATOM 705 O O . ASP A 1 90 ? 8.220 11.437 -16.470 1.00 80.88 90 ASP A O 1
ATOM 709 N N . ASP A 1 91 ? 6.691 11.431 -14.822 1.00 81.81 91 ASP A N 1
ATOM 710 C CA . ASP A 1 91 ? 6.223 12.798 -15.074 1.00 81.81 91 ASP A CA 1
ATOM 711 C C . ASP A 1 91 ? 7.291 13.837 -14.694 1.00 81.81 91 ASP A C 1
ATOM 713 O O . ASP A 1 91 ? 7.537 14.796 -15.434 1.00 81.81 91 ASP A O 1
ATOM 717 N N . SER A 1 92 ? 7.952 13.655 -13.545 1.00 83.44 92 SER A N 1
ATOM 718 C CA . SER A 1 92 ? 8.995 14.575 -13.067 1.00 83.44 92 SER A CA 1
ATOM 719 C C . SER A 1 92 ? 10.416 14.196 -13.496 1.00 83.44 92 SER A C 1
ATOM 721 O O . SER A 1 92 ? 11.323 15.018 -13.357 1.00 83.44 92 SER A O 1
ATOM 723 N N . ASN A 1 93 ? 10.624 12.992 -14.042 1.00 85.12 93 ASN A N 1
ATOM 724 C CA . ASN A 1 93 ? 11.940 12.389 -14.286 1.00 85.12 93 ASN A CA 1
ATOM 725 C C . ASN A 1 93 ? 12.834 12.370 -13.033 1.00 85.12 93 ASN A C 1
ATOM 727 O O . ASN A 1 93 ? 14.055 12.517 -13.120 1.00 85.12 93 ASN A O 1
ATOM 731 N N . LEU A 1 94 ? 12.228 12.226 -11.852 1.00 86.38 94 LEU A N 1
ATOM 732 C CA . LEU A 1 94 ? 12.944 12.136 -10.585 1.00 86.38 94 LEU A CA 1
ATOM 733 C C . LEU A 1 94 ? 12.901 10.708 -10.048 1.00 86.38 94 LEU A C 1
ATOM 735 O O . LEU A 1 94 ? 11.843 10.089 -9.993 1.00 86.38 94 LEU A O 1
ATOM 739 N N . CYS A 1 95 ? 14.040 10.221 -9.567 1.00 86.56 95 CYS A N 1
ATOM 740 C CA . CYS A 1 95 ? 14.182 8.917 -8.937 1.00 86.56 95 CYS A CA 1
ATOM 741 C C . CYS A 1 95 ? 14.595 9.038 -7.464 1.00 86.56 95 CYS A C 1
ATOM 743 O O . CYS A 1 95 ? 15.281 9.980 -7.064 1.00 86.56 95 CYS A O 1
ATOM 745 N N . TRP A 1 96 ? 14.203 8.060 -6.653 1.00 87.19 96 TRP A N 1
ATOM 746 C CA . TRP A 1 96 ? 14.572 7.926 -5.243 1.00 87.19 96 TRP A CA 1
ATOM 747 C C . TRP A 1 96 ? 14.727 6.452 -4.862 1.00 87.19 96 TRP A C 1
ATOM 749 O O . TRP A 1 96 ? 14.340 5.552 -5.610 1.00 87.19 96 TRP A O 1
ATOM 759 N N . CYS A 1 97 ? 15.312 6.198 -3.694 1.00 84.69 97 CYS A N 1
ATOM 760 C CA . CYS A 1 97 ? 15.336 4.870 -3.104 1.00 84.69 97 CYS A CA 1
ATOM 761 C C . CYS A 1 97 ? 14.207 4.693 -2.096 1.00 84.69 97 CYS A C 1
ATOM 763 O O . CYS A 1 97 ? 13.849 5.636 -1.383 1.00 84.69 97 CYS A O 1
ATOM 765 N N . VAL A 1 98 ? 13.694 3.470 -2.021 1.00 82.62 98 VAL A N 1
ATOM 766 C CA . VAL A 1 98 ? 12.703 3.047 -1.033 1.00 82.62 98 VAL A CA 1
ATOM 767 C C . VAL A 1 98 ? 13.192 1.845 -0.234 1.00 82.62 98 VAL A C 1
ATOM 769 O O . VAL A 1 98 ? 14.056 1.092 -0.691 1.00 82.62 98 VAL A O 1
ATOM 772 N N . ASP A 1 99 ? 12.644 1.686 0.963 1.00 80.19 99 ASP A N 1
ATOM 773 C CA . ASP A 1 99 ? 12.805 0.485 1.777 1.00 80.19 99 ASP A CA 1
ATOM 774 C C . ASP A 1 99 ? 11.883 -0.665 1.321 1.00 80.19 99 ASP A C 1
ATOM 776 O O . ASP A 1 99 ? 11.210 -0.606 0.286 1.00 80.19 99 ASP A O 1
ATOM 780 N N . SER A 1 100 ? 11.856 -1.739 2.114 1.00 79.31 100 SER A N 1
ATOM 781 C CA . SER A 1 100 ? 11.005 -2.908 1.872 1.00 79.31 100 SER A CA 1
ATOM 782 C C . SER A 1 100 ? 9.497 -2.618 1.960 1.00 79.31 100 SER A C 1
ATOM 784 O O . SER A 1 100 ? 8.717 -3.327 1.320 1.00 79.31 100 SER A O 1
ATOM 786 N N . ALA A 1 101 ? 9.068 -1.564 2.664 1.00 81.00 101 ALA A N 1
ATOM 787 C CA . ALA A 1 101 ? 7.678 -1.108 2.692 1.00 81.00 101 ALA A CA 1
ATOM 788 C C . ALA A 1 101 ? 7.341 -0.081 1.605 1.00 81.00 101 ALA A C 1
ATOM 790 O O . ALA A 1 101 ? 6.186 0.363 1.541 1.00 81.00 101 ALA A O 1
ATOM 791 N N . GLY A 1 102 ? 8.302 0.303 0.765 1.00 82.38 102 GLY A N 1
ATOM 792 C CA . GLY A 1 102 ? 8.110 1.319 -0.261 1.00 82.38 102 GLY A CA 1
ATOM 793 C C . GLY A 1 102 ? 8.149 2.751 0.275 1.00 82.38 102 GLY A C 1
ATOM 794 O O . GLY A 1 102 ? 7.708 3.660 -0.432 1.00 82.38 102 GLY A O 1
ATOM 795 N N . VAL A 1 103 ? 8.643 2.973 1.497 1.00 82.56 103 VAL A N 1
ATOM 796 C CA . VAL A 1 103 ? 8.831 4.314 2.064 1.00 82.56 103 VAL A CA 1
ATOM 797 C C . VAL A 1 103 ? 10.147 4.884 1.550 1.00 82.56 103 VAL A C 1
ATOM 799 O O . VAL A 1 103 ? 11.165 4.197 1.466 1.00 82.56 103 VAL A O 1
ATOM 802 N N . ARG A 1 104 ? 10.127 6.156 1.154 1.00 83.69 104 ARG A N 1
ATOM 803 C CA . ARG A 1 104 ? 11.291 6.848 0.601 1.00 83.69 104 ARG A CA 1
ATOM 804 C C . ARG A 1 104 ? 12.396 7.004 1.652 1.00 83.69 104 ARG A C 1
ATOM 806 O O . ARG A 1 104 ? 12.178 7.595 2.702 1.00 83.69 104 ARG A O 1
ATOM 813 N N . VAL A 1 105 ? 13.612 6.572 1.309 1.00 79.19 105 VAL A N 1
ATOM 814 C CA . VAL A 1 105 ? 14.805 6.648 2.178 1.00 79.19 105 VAL A CA 1
ATOM 815 C C . VAL A 1 105 ? 15.901 7.581 1.652 1.00 79.19 105 VAL A C 1
ATOM 817 O O . VAL A 1 105 ? 16.913 7.772 2.324 1.00 79.19 105 VAL A O 1
ATOM 820 N N . THR A 1 106 ? 15.722 8.190 0.475 1.00 79.62 106 THR A N 1
ATOM 821 C CA . THR A 1 106 ? 16.631 9.211 -0.087 1.00 79.62 106 THR A CA 1
ATOM 822 C C . THR A 1 106 ? 15.867 10.402 -0.646 1.00 79.62 106 THR A C 1
ATOM 824 O O . THR A 1 106 ? 14.661 10.327 -0.873 1.00 79.62 106 THR A O 1
ATOM 827 N N . ASP A 1 107 ? 16.557 11.503 -0.934 1.00 81.62 107 ASP A N 1
ATOM 828 C CA . ASP A 1 107 ? 15.973 12.574 -1.746 1.00 81.62 107 ASP A CA 1
ATOM 829 C C . ASP A 1 107 ? 15.654 12.105 -3.171 1.00 81.62 107 ASP A C 1
ATOM 831 O O . ASP A 1 107 ? 16.234 11.137 -3.679 1.00 81.62 107 ASP A O 1
ATOM 835 N N . LYS A 1 108 ? 14.734 12.834 -3.806 1.00 84.44 108 LYS A N 1
ATOM 836 C CA . LYS A 1 108 ? 14.431 12.722 -5.231 1.00 84.44 108 LYS A CA 1
ATOM 837 C C . LYS A 1 108 ? 15.522 13.419 -6.048 1.00 84.44 108 LYS A C 1
ATOM 839 O O . LYS A 1 108 ? 15.908 14.543 -5.735 1.00 84.44 108 LYS A O 1
ATOM 844 N N . THR A 1 109 ? 16.010 12.769 -7.098 1.00 82.88 109 THR A N 1
ATOM 845 C CA . THR A 1 109 ? 17.094 13.273 -7.955 1.00 82.88 109 THR A CA 1
ATOM 846 C C . THR A 1 109 ? 16.857 12.902 -9.418 1.00 82.88 109 THR A C 1
ATOM 848 O O . THR A 1 109 ? 16.304 11.845 -9.694 1.00 82.88 109 THR A O 1
ATOM 851 N N . GLY A 1 110 ? 17.274 13.760 -10.354 1.00 81.62 110 GLY A N 1
ATOM 852 C CA . GLY A 1 110 ? 17.245 13.448 -11.793 1.00 81.62 110 GLY A CA 1
ATOM 853 C C . GLY A 1 110 ? 18.387 12.528 -12.249 1.00 81.62 110 GLY A C 1
ATOM 854 O O . GLY A 1 110 ? 18.316 11.932 -13.318 1.00 81.62 110 GLY A O 1
ATOM 855 N N . ASP A 1 111 ? 19.433 12.394 -11.431 1.00 78.00 111 ASP A N 1
ATOM 856 C CA . ASP A 1 111 ? 20.511 11.418 -11.628 1.00 78.00 111 ASP A CA 1
ATOM 857 C C . ASP A 1 111 ? 20.171 10.068 -10.976 1.00 78.00 111 ASP A C 1
ATOM 859 O O . ASP A 1 111 ? 19.332 10.005 -10.078 1.00 78.00 111 ASP A O 1
ATOM 863 N N . ASP A 1 112 ? 20.884 8.994 -11.340 1.00 72.81 112 ASP A N 1
ATOM 864 C CA . ASP A 1 112 ? 20.773 7.711 -10.633 1.00 72.81 112 ASP A CA 1
ATOM 865 C C . ASP A 1 112 ? 21.044 7.911 -9.122 1.00 72.81 112 ASP A C 1
ATOM 867 O O . ASP A 1 112 ? 22.154 8.324 -8.747 1.00 72.81 112 ASP A O 1
ATOM 871 N N . PRO A 1 113 ? 20.068 7.620 -8.236 1.00 72.75 113 PRO A N 1
ATOM 872 C CA . PRO A 1 113 ? 20.226 7.844 -6.808 1.00 72.75 113 PRO A CA 1
ATOM 873 C C . PRO A 1 113 ? 21.403 7.023 -6.278 1.00 72.75 113 PRO A C 1
ATOM 875 O O . PRO A 1 113 ? 21.499 5.808 -6.471 1.00 72.75 113 PRO A O 1
ATOM 878 N N . LYS A 1 114 ? 22.343 7.720 -5.629 1.00 61.53 114 LYS A N 1
ATOM 879 C CA . LYS A 1 114 ? 23.597 7.149 -5.128 1.00 61.53 114 LYS A CA 1
ATOM 880 C C . LYS A 1 114 ? 23.346 6.367 -3.844 1.00 61.53 114 LYS A C 1
ATOM 882 O O . LYS A 1 114 ? 23.673 6.829 -2.755 1.00 61.53 114 LYS A O 1
ATOM 887 N N . VAL A 1 115 ? 22.812 5.161 -3.981 1.00 56.75 115 VAL A N 1
ATOM 888 C CA . VAL A 1 115 ? 22.865 4.148 -2.928 1.00 56.75 115 VAL A CA 1
ATOM 889 C C . VAL A 1 115 ? 23.517 2.903 -3.512 1.00 56.75 115 VAL A C 1
ATOM 891 O O . VAL A 1 115 ? 23.223 2.491 -4.631 1.00 56.75 115 VAL A O 1
ATOM 894 N N . SER A 1 116 ? 24.523 2.402 -2.800 1.00 44.84 116 SER A N 1
ATOM 895 C CA . SER A 1 116 ? 25.532 1.456 -3.267 1.00 44.84 116 SER A CA 1
ATOM 896 C C . SER A 1 116 ? 24.964 0.321 -4.122 1.00 44.84 116 SER A C 1
ATOM 898 O O . SER A 1 116 ? 24.276 -0.563 -3.621 1.00 44.84 116 SER A O 1
ATOM 900 N N . LYS A 1 117 ? 25.351 0.291 -5.405 1.00 40.50 117 LYS A N 1
ATOM 901 C CA . LYS A 1 117 ? 25.401 -0.942 -6.200 1.00 40.50 117 LYS A CA 1
ATOM 902 C C . LYS A 1 117 ? 26.286 -1.944 -5.451 1.00 40.50 117 LYS A C 1
ATOM 904 O O . LYS A 1 117 ? 27.504 -1.916 -5.621 1.00 40.50 117 LYS A O 1
ATOM 909 N N . VAL A 1 118 ? 25.705 -2.832 -4.648 1.00 37.81 118 VAL A N 1
ATOM 910 C CA . VAL A 1 118 ? 26.377 -4.092 -4.327 1.00 37.81 118 VAL A CA 1
ATOM 911 C C . VAL A 1 118 ? 26.060 -5.045 -5.466 1.00 37.81 118 VAL A C 1
ATOM 913 O O . VAL A 1 118 ? 24.930 -5.429 -5.744 1.00 37.81 118 VAL A O 1
ATOM 916 N N . LYS A 1 119 ? 27.119 -5.274 -6.224 1.00 34.06 119 LYS A N 1
ATOM 917 C CA . LYS A 1 119 ? 27.241 -6.168 -7.356 1.00 34.06 119 LYS A CA 1
ATOM 918 C C . LYS A 1 119 ? 26.863 -7.583 -6.902 1.00 34.06 119 LYS A C 1
ATOM 920 O O . LYS A 1 119 ? 27.574 -8.123 -6.070 1.00 34.06 119 LYS A O 1
ATOM 925 N N . SER A 1 120 ? 25.824 -8.150 -7.514 1.00 33.22 120 SER A N 1
ATOM 926 C CA . SER A 1 120 ? 25.404 -9.554 -7.393 1.00 33.22 120 SER A CA 1
ATOM 927 C C . SER A 1 120 ? 24.959 -9.991 -5.987 1.00 33.22 120 SER A C 1
ATOM 929 O O . SER A 1 120 ? 25.691 -9.883 -5.016 1.00 33.22 120 SER A O 1
ATOM 931 N N . ASP A 1 121 ? 23.750 -10.541 -5.938 1.00 34.25 121 ASP A N 1
ATOM 932 C CA . ASP A 1 121 ? 22.969 -10.948 -4.765 1.00 34.25 121 ASP A CA 1
ATOM 933 C C . ASP A 1 121 ? 22.284 -9.798 -4.008 1.00 34.25 121 ASP A C 1
ATOM 935 O O . ASP A 1 121 ? 22.874 -8.828 -3.538 1.00 34.25 121 ASP A O 1
ATOM 939 N N . TRP A 1 122 ? 20.959 -9.911 -3.979 1.00 37.03 122 TRP A N 1
ATOM 940 C CA . TRP A 1 122 ? 19.973 -8.933 -3.546 1.00 37.03 122 TRP A CA 1
ATOM 941 C C . TRP A 1 122 ? 20.068 -8.662 -2.043 1.00 37.03 122 TRP A C 1
ATOM 943 O O . TRP A 1 122 ? 19.303 -9.211 -1.257 1.00 37.03 122 TRP A O 1
ATOM 953 N N . ILE A 1 123 ? 20.989 -7.798 -1.631 1.00 38.72 123 ILE A N 1
ATOM 954 C CA . ILE A 1 123 ? 20.971 -7.209 -0.290 1.00 38.72 123 ILE A CA 1
ATOM 955 C C . ILE A 1 123 ? 20.357 -5.818 -0.426 1.00 38.72 123 ILE A C 1
ATOM 957 O O . ILE A 1 123 ? 21.031 -4.822 -0.689 1.00 38.72 123 ILE A O 1
ATOM 961 N N . VAL A 1 124 ? 19.030 -5.778 -0.311 1.00 45.16 124 VAL A N 1
ATOM 962 C CA . VAL A 1 124 ? 18.244 -4.548 -0.206 1.00 45.16 124 VAL A CA 1
ATOM 963 C C . VAL A 1 124 ? 18.641 -3.858 1.097 1.00 45.16 124 VAL A C 1
ATOM 965 O O . VAL A 1 124 ? 18.265 -4.325 2.159 1.00 45.16 124 VAL A O 1
ATOM 968 N N . LEU A 1 125 ? 19.458 -2.808 0.990 1.00 45.38 125 LEU A N 1
ATOM 969 C CA . LEU A 1 125 ? 19.641 -1.642 1.874 1.00 45.38 125 LEU A CA 1
ATOM 970 C C . LEU A 1 125 ? 19.612 -1.759 3.419 1.00 45.38 125 LEU A C 1
ATOM 972 O O . LEU A 1 125 ? 19.687 -0.723 4.063 1.00 45.38 125 LEU A O 1
ATOM 976 N N . GLY A 1 126 ? 19.503 -2.927 4.049 1.00 46.62 126 GLY A N 1
ATOM 977 C CA . GLY A 1 126 ? 19.416 -3.054 5.512 1.00 46.62 126 GLY A CA 1
ATOM 978 C C . GLY A 1 126 ? 18.143 -2.469 6.154 1.00 46.62 126 GLY A C 1
ATOM 979 O O . GLY A 1 126 ? 17.898 -2.729 7.332 1.00 46.62 126 GLY A O 1
ATOM 980 N N . PHE A 1 127 ? 17.304 -1.737 5.406 1.00 54.28 127 PHE A N 1
ATOM 981 C CA . PHE A 1 127 ? 16.024 -1.184 5.869 1.00 54.28 127 PHE A CA 1
ATOM 982 C C . PHE A 1 127 ? 14.935 -2.264 5.885 1.00 54.28 127 PHE A C 1
ATOM 984 O O . PHE A 1 127 ? 14.134 -2.425 4.954 1.00 54.28 127 PHE A O 1
ATOM 991 N N . PHE A 1 128 ? 14.954 -3.040 6.961 1.00 62.62 128 PHE A N 1
ATOM 992 C CA . PHE A 1 128 ? 13.884 -3.949 7.338 1.00 62.62 128 PHE A CA 1
ATOM 993 C C . PHE A 1 128 ? 13.204 -3.392 8.585 1.00 62.62 128 PHE A C 1
ATOM 995 O O . PHE A 1 128 ? 13.877 -3.112 9.583 1.00 62.62 128 PHE A O 1
ATOM 1002 N N . HIS A 1 129 ? 11.881 -3.256 8.532 1.00 67.44 129 HIS A N 1
ATOM 1003 C CA . HIS A 1 129 ? 11.107 -2.829 9.688 1.00 67.44 129 HIS A CA 1
ATOM 1004 C C . HIS A 1 129 ? 11.107 -3.935 10.738 1.00 67.44 129 HIS A C 1
ATOM 1006 O O . HIS A 1 129 ? 10.630 -5.041 10.495 1.00 67.44 129 HIS A O 1
ATOM 1012 N N . SER A 1 130 ? 11.630 -3.625 11.919 1.00 69.44 130 SER A N 1
ATOM 1013 C CA . SER A 1 130 ? 11.554 -4.521 13.079 1.00 69.44 130 SER A CA 1
ATOM 1014 C C . SER A 1 130 ? 10.187 -4.435 13.768 1.00 69.44 130 SER A C 1
ATOM 1016 O O . SER A 1 130 ? 9.700 -5.406 14.354 1.00 69.44 130 SER A O 1
ATOM 1018 N N . LEU A 1 131 ? 9.560 -3.263 13.665 1.00 73.88 131 LEU A N 1
ATOM 1019 C CA . LEU A 1 131 ? 8.271 -2.928 14.241 1.00 73.88 131 LEU A CA 1
ATOM 1020 C C . LEU A 1 131 ? 7.564 -1.930 13.319 1.00 73.88 131 LEU A C 1
ATOM 1022 O O . LEU A 1 131 ? 8.162 -0.954 12.865 1.00 73.88 131 LEU A O 1
ATOM 1026 N N . ILE A 1 132 ? 6.276 -2.154 13.086 1.00 75.88 132 ILE A N 1
ATOM 1027 C CA . ILE A 1 132 ? 5.375 -1.147 12.529 1.00 75.88 132 ILE A CA 1
ATOM 1028 C C . ILE A 1 132 ? 4.311 -0.860 13.580 1.00 75.88 132 ILE A C 1
ATOM 1030 O O . ILE A 1 132 ? 3.666 -1.784 14.077 1.00 75.88 132 ILE A O 1
ATOM 1034 N N . GLN A 1 133 ? 4.138 0.411 13.929 1.00 80.50 133 GLN A N 1
ATOM 1035 C CA . GLN A 1 133 ? 3.096 0.856 14.848 1.00 80.50 133 GLN A CA 1
ATOM 1036 C C . GLN A 1 133 ? 2.061 1.670 14.077 1.00 80.50 133 GLN A C 1
ATOM 1038 O O . GLN A 1 133 ? 2.415 2.546 13.294 1.00 80.50 133 GLN A O 1
ATOM 1043 N N . ILE A 1 134 ? 0.786 1.354 14.276 1.00 80.56 134 ILE A N 1
ATOM 1044 C CA . ILE A 1 134 ? -0.333 2.092 13.698 1.00 80.56 134 ILE A CA 1
ATOM 1045 C C . ILE A 1 134 ? -1.120 2.685 14.848 1.00 80.56 134 ILE A C 1
ATOM 1047 O O . ILE A 1 134 ? -1.753 1.947 15.604 1.00 80.56 134 ILE A O 1
ATOM 1051 N N . ASP A 1 135 ? -1.077 4.003 14.947 1.00 83.50 135 ASP A N 1
ATOM 1052 C CA . ASP A 1 135 ? -1.799 4.770 15.945 1.00 83.50 135 ASP A CA 1
ATOM 1053 C C . ASP A 1 135 ? -3.006 5.423 15.279 1.00 83.50 135 ASP A C 1
ATOM 1055 O O . ASP A 1 135 ? -2.922 5.938 14.163 1.00 83.50 135 ASP A O 1
ATOM 1059 N N . PHE A 1 136 ? -4.159 5.360 15.928 1.00 84.38 136 PHE A N 1
ATOM 1060 C CA . PHE A 1 136 ? -5.361 6.050 15.481 1.00 84.38 136 PHE A CA 1
ATOM 1061 C C . PHE A 1 136 ? -6.258 6.352 16.672 1.00 84.38 136 PHE A C 1
ATOM 1063 O O . PHE A 1 136 ? -6.173 5.722 17.723 1.00 84.38 136 PHE A O 1
ATOM 1070 N N . SER A 1 137 ? -7.151 7.314 16.501 1.00 83.50 137 SER A N 1
ATOM 1071 C CA . SER A 1 137 ? -8.147 7.685 17.493 1.00 83.50 137 SER A CA 1
ATOM 1072 C C . SER A 1 137 ? -9.560 7.459 16.977 1.00 83.50 137 SER A C 1
ATOM 1074 O O . SER A 1 137 ? -9.816 7.429 15.773 1.00 83.50 137 SER A O 1
ATOM 1076 N N . PHE A 1 138 ? -10.506 7.336 17.900 1.00 81.75 138 PHE A N 1
ATOM 1077 C CA . PHE A 1 138 ? -11.926 7.410 17.572 1.00 81.75 138 PHE A CA 1
ATOM 1078 C C . PHE A 1 138 ? -12.451 8.835 17.746 1.00 81.75 138 PHE A C 1
ATOM 1080 O O . PHE A 1 138 ? -11.950 9.619 18.555 1.00 81.75 138 PHE A O 1
ATOM 1087 N N . ARG A 1 139 ? -13.506 9.170 16.997 1.00 82.69 139 ARG A N 1
ATOM 1088 C CA . ARG A 1 139 ? -14.143 10.496 17.073 1.00 82.69 139 ARG A CA 1
ATOM 1089 C C . ARG A 1 139 ? -14.808 10.763 18.424 1.00 82.69 139 ARG A C 1
ATOM 1091 O O . ARG A 1 139 ? -14.868 11.911 18.861 1.00 82.69 139 ARG A O 1
ATOM 1098 N N . ALA A 1 140 ? -15.307 9.713 19.071 1.00 77.56 140 ALA A N 1
ATOM 1099 C CA . ALA A 1 140 ? -15.940 9.776 20.382 1.00 77.56 140 ALA A CA 1
ATOM 1100 C C . ALA A 1 140 ? -14.987 9.285 21.479 1.00 77.56 140 ALA A C 1
ATOM 1102 O O . ALA A 1 140 ? -14.191 8.375 21.254 1.00 77.56 140 ALA A O 1
ATOM 1103 N N . GLU A 1 141 ? -15.097 9.866 22.675 1.00 68.88 141 GLU A N 1
ATOM 1104 C CA . GLU A 1 141 ? -14.424 9.344 23.865 1.00 68.88 141 GLU A CA 1
ATOM 1105 C C . GLU A 1 141 ? -15.080 8.039 24.325 1.00 68.88 141 GLU A C 1
ATOM 1107 O O . GLU A 1 141 ? -16.306 7.907 24.342 1.00 68.88 141 GLU A O 1
ATOM 1112 N N . PHE A 1 142 ? -14.251 7.081 24.726 1.00 66.81 142 PHE A N 1
ATOM 1113 C CA . PHE A 1 142 ? -14.671 5.821 25.321 1.00 66.81 142 PHE A CA 1
ATOM 1114 C C . PHE A 1 142 ? -13.570 5.333 26.268 1.00 66.81 142 PHE A C 1
ATOM 1116 O O . PHE A 1 142 ? -12.400 5.698 26.130 1.00 66.81 142 PHE A O 1
ATOM 1123 N N . THR A 1 143 ? -13.946 4.533 27.260 1.00 59.81 143 THR A N 1
ATOM 1124 C CA . THR A 1 143 ? -13.005 3.907 28.194 1.00 59.81 143 THR A CA 1
ATOM 1125 C C . THR A 1 143 ? -13.291 2.418 28.2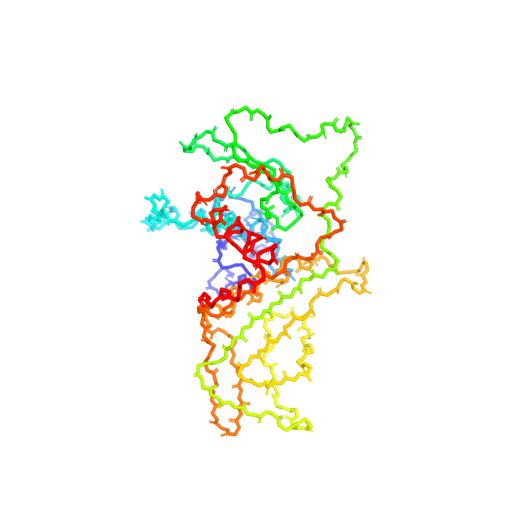10 1.00 59.81 143 THR A C 1
ATOM 1127 O O . THR A 1 143 ? -14.396 1.999 28.552 1.00 59.81 143 THR A O 1
ATOM 1130 N N . PHE A 1 144 ? -12.312 1.603 27.829 1.00 60.38 144 PHE A N 1
ATOM 1131 C CA . PHE A 1 144 ? -12.472 0.155 27.878 1.00 60.38 144 PHE A CA 1
ATOM 1132 C C . PHE A 1 144 ? -12.136 -0.373 29.276 1.00 60.38 144 PHE A C 1
ATOM 1134 O O . PHE A 1 144 ? -11.019 -0.207 29.767 1.00 60.38 144 PHE A O 1
ATOM 1141 N N . LEU A 1 145 ? -13.083 -1.056 29.924 1.00 52.38 145 LEU A N 1
ATOM 1142 C CA . LEU A 1 145 ? -12.779 -1.832 31.125 1.00 52.38 145 LEU A CA 1
ATOM 1143 C C . LEU A 1 145 ? -12.150 -3.161 30.696 1.00 52.38 145 LEU A C 1
ATOM 1145 O O . LEU A 1 145 ? -12.817 -4.036 30.139 1.00 52.38 145 LEU A O 1
ATOM 1149 N N . LYS A 1 146 ? -10.847 -3.302 30.958 1.00 50.16 146 LYS A N 1
ATOM 1150 C CA . LYS A 1 146 ? -10.049 -4.512 30.721 1.00 50.16 146 LYS A CA 1
ATOM 1151 C C . LYS A 1 146 ? -10.820 -5.760 31.190 1.00 50.16 146 LYS A C 1
ATOM 1153 O O . LYS A 1 146 ? -10.996 -5.955 32.388 1.00 50.16 146 LYS A O 1
ATOM 1158 N N . GLY A 1 147 ? -11.289 -6.594 30.255 1.00 49.44 147 GLY A N 1
ATOM 1159 C CA . GLY A 1 147 ? -11.949 -7.873 30.567 1.00 49.44 147 GLY A CA 1
ATOM 1160 C C . GLY A 1 147 ? -13.305 -8.145 29.903 1.00 49.44 147 GLY A C 1
ATOM 1161 O O . GLY A 1 147 ? -13.730 -9.297 29.916 1.00 49.44 147 GLY A O 1
ATOM 1162 N N . LYS A 1 148 ? -13.969 -7.166 29.273 1.00 46.47 148 LYS A N 1
ATOM 1163 C CA . LYS A 1 148 ? -15.129 -7.429 28.396 1.00 46.47 148 LYS A CA 1
ATOM 1164 C C . LYS A 1 148 ? -14.673 -7.525 26.943 1.00 46.47 148 LYS A C 1
ATOM 1166 O O . LYS A 1 148 ? -14.727 -6.561 26.196 1.00 46.47 148 LYS A O 1
ATOM 1171 N N . GLY A 1 149 ? -14.136 -8.682 26.564 1.00 48.31 149 GLY A N 1
ATOM 1172 C CA . GLY A 1 149 ? -13.773 -8.955 25.177 1.00 48.31 149 GLY A CA 1
ATOM 1173 C C . GLY A 1 149 ? -15.015 -8.998 24.292 1.00 48.31 149 GLY A C 1
ATOM 1174 O O . GLY A 1 149 ? -15.666 -10.033 24.223 1.00 48.31 149 GLY A O 1
ATOM 1175 N N . GLU A 1 150 ? -15.324 -7.901 23.608 1.00 48.06 150 GLU A N 1
ATOM 1176 C CA . GLU A 1 150 ? -16.311 -7.886 22.530 1.00 48.06 150 GLU A CA 1
ATOM 1177 C C . GLU A 1 150 ? -15.611 -7.580 21.205 1.00 48.06 150 GLU A C 1
ATOM 1179 O O . GLU A 1 150 ? -15.141 -6.481 20.933 1.00 48.06 150 GLU A O 1
ATOM 1184 N N . GLU A 1 151 ? -15.447 -8.665 20.448 1.00 49.59 151 GLU A N 1
ATOM 1185 C CA . GLU A 1 151 ? -15.304 -8.764 18.997 1.00 49.59 151 GLU A CA 1
ATOM 1186 C C . GLU A 1 151 ? -14.731 -7.532 18.268 1.00 49.59 151 GLU A C 1
ATOM 1188 O O . GLU A 1 151 ? -15.411 -6.853 17.497 1.00 49.59 151 GLU A O 1
ATOM 1193 N N . VAL A 1 152 ? -13.424 -7.288 18.426 1.00 53.22 152 VAL A N 1
ATOM 1194 C CA . VAL A 1 152 ? -12.682 -6.484 17.446 1.00 53.22 152 VAL A CA 1
ATOM 1195 C C . VAL A 1 152 ? -12.795 -7.213 16.109 1.00 53.22 152 VAL A C 1
ATOM 1197 O O . VAL A 1 152 ? -12.172 -8.262 15.912 1.00 53.22 152 VAL A O 1
ATOM 1200 N N . ARG A 1 153 ? -13.617 -6.693 15.189 1.00 54.22 153 ARG A N 1
ATOM 1201 C CA . ARG A 1 153 ? -13.695 -7.233 13.829 1.00 54.22 153 ARG A CA 1
ATOM 1202 C C . ARG A 1 153 ? -12.297 -7.181 13.229 1.00 54.22 153 ARG A C 1
ATOM 1204 O O . ARG A 1 153 ? -11.677 -6.122 13.171 1.00 54.22 153 ARG A O 1
ATOM 1211 N N . SER A 1 154 ? -11.796 -8.354 12.847 1.00 53.41 154 SER A N 1
ATOM 1212 C CA . SER A 1 154 ? -10.457 -8.516 12.288 1.00 53.41 154 SER A CA 1
ATOM 1213 C C . SER A 1 154 ? -10.264 -7.536 11.130 1.00 53.41 154 SER A C 1
ATOM 1215 O O . SER A 1 154 ? -10.985 -7.596 10.136 1.00 53.41 154 SER A O 1
ATOM 1217 N N . LEU A 1 155 ? -9.293 -6.633 11.288 1.00 57.22 155 LEU A N 1
ATOM 1218 C CA . LEU A 1 155 ? -8.898 -5.632 10.293 1.00 57.22 155 LEU A CA 1
ATOM 1219 C C . LEU A 1 155 ? -8.377 -6.268 9.005 1.00 57.22 155 LEU A C 1
ATOM 1221 O O . LEU A 1 155 ? -8.374 -5.644 7.954 1.00 57.22 15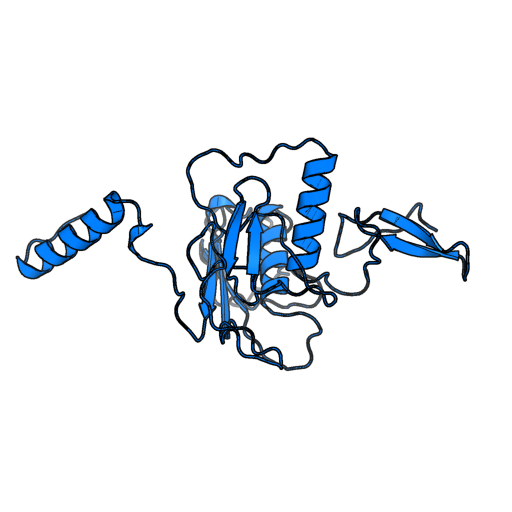5 LEU A O 1
ATOM 1225 N N . THR A 1 156 ? -7.883 -7.503 9.075 1.00 55.81 156 THR A N 1
ATOM 1226 C CA . THR A 1 156 ? -7.391 -8.247 7.919 1.00 55.81 156 THR A CA 1
ATOM 1227 C C . THR A 1 156 ? -7.487 -9.742 8.223 1.00 55.81 156 THR A C 1
ATOM 1229 O O . THR A 1 156 ? -6.951 -10.182 9.245 1.00 55.81 156 THR A O 1
ATOM 1232 N N . PRO A 1 157 ? -8.131 -10.557 7.366 1.00 53.59 157 PRO A N 1
ATOM 1233 C CA . PRO A 1 157 ? -8.262 -11.992 7.598 1.00 53.59 157 PRO A CA 1
ATOM 1234 C C . PRO A 1 157 ? -6.899 -12.655 7.830 1.00 53.59 157 PRO A C 1
ATOM 1236 O O . PRO A 1 157 ? -6.052 -12.645 6.943 1.00 53.59 157 PRO A O 1
ATOM 1239 N N . GLY A 1 158 ? -6.706 -13.234 9.017 1.00 49.88 158 GLY A N 1
ATOM 1240 C CA . GLY A 1 158 ? -5.469 -13.923 9.407 1.00 49.88 158 GLY A CA 1
ATOM 1241 C C . GLY A 1 158 ? -4.631 -13.205 10.468 1.00 49.88 158 GLY A C 1
ATOM 1242 O O . GLY A 1 158 ? -3.802 -13.855 11.095 1.00 49.88 158 GLY A O 1
ATOM 1243 N N . TYR A 1 159 ? -4.891 -11.923 10.748 1.00 51.31 159 TYR A N 1
ATOM 1244 C CA . TYR A 1 159 ? -4.130 -11.158 11.740 1.00 51.31 159 TYR A CA 1
ATOM 1245 C C . TYR A 1 159 ? -4.990 -10.816 12.959 1.00 51.31 159 TYR A C 1
ATOM 1247 O O . TYR A 1 159 ? -6.114 -10.312 12.847 1.00 51.31 159 TYR A O 1
ATOM 1255 N N . ARG A 1 160 ? -4.457 -11.129 14.147 1.00 49.25 160 ARG A N 1
ATOM 1256 C CA . ARG A 1 160 ? -5.037 -10.778 15.447 1.00 49.25 160 ARG A CA 1
ATOM 1257 C C . ARG A 1 160 ? -4.251 -9.596 16.003 1.00 49.25 160 ARG A C 1
ATOM 1259 O O . ARG A 1 160 ? -3.073 -9.740 16.308 1.00 49.25 160 ARG A O 1
ATOM 1266 N N . CYS A 1 161 ? -4.899 -8.446 16.138 1.00 53.72 161 CYS A N 1
ATOM 1267 C CA . CYS A 1 161 ? -4.309 -7.291 16.804 1.00 53.72 161 CYS A CA 1
ATOM 1268 C C . CYS A 1 161 ? -4.547 -7.412 18.314 1.00 53.72 161 CYS A C 1
ATOM 1270 O O . CYS A 1 161 ? -5.673 -7.667 18.743 1.00 53.72 161 CYS A O 1
ATOM 1272 N N . ASN A 1 162 ? -3.497 -7.226 19.113 1.00 53.31 162 ASN A N 1
ATOM 1273 C CA . ASN A 1 162 ? -3.634 -7.054 20.555 1.00 53.31 162 ASN A CA 1
ATOM 1274 C C . ASN A 1 162 ? -3.793 -5.557 20.832 1.00 53.31 162 ASN A C 1
ATOM 1276 O O . ASN A 1 162 ? -2.882 -4.786 20.550 1.00 53.31 162 ASN A O 1
ATOM 1280 N N . VAL A 1 163 ? -4.948 -5.158 21.363 1.00 56.97 163 VAL A N 1
ATOM 1281 C CA . VAL A 1 163 ? -5.178 -3.794 21.857 1.00 56.97 163 VAL A CA 1
ATOM 1282 C C . VAL A 1 163 ? -4.810 -3.793 23.340 1.00 56.97 163 VAL A C 1
ATOM 1284 O O . VAL A 1 163 ? -5.478 -4.452 24.137 1.00 56.97 163 VAL A O 1
ATOM 1287 N N . GLU A 1 164 ? -3.702 -3.142 23.699 1.00 53.91 164 GLU A N 1
ATOM 1288 C CA . GLU A 1 164 ? -3.149 -3.184 25.065 1.00 53.91 164 GLU A CA 1
ATOM 1289 C C . GLU A 1 164 ? -3.955 -2.313 26.050 1.00 53.91 164 GLU A C 1
ATOM 1291 O O . GLU A 1 164 ? -4.155 -2.713 27.200 1.00 53.91 164 GLU A O 1
ATOM 1296 N N . GLU A 1 165 ? -4.474 -1.172 25.586 1.00 53.94 165 GLU A N 1
ATOM 1297 C CA . GLU A 1 165 ? -5.301 -0.228 26.344 1.00 53.94 165 GLU A CA 1
ATOM 1298 C C . GLU A 1 165 ? -6.083 0.645 25.351 1.00 53.94 165 GLU A C 1
ATOM 1300 O O . GLU A 1 165 ? -5.518 1.076 24.349 1.00 53.94 165 GLU A O 1
ATOM 1305 N N . ALA A 1 166 ? -7.382 0.862 25.575 1.00 54.22 166 ALA A N 1
ATOM 1306 C CA . ALA A 1 166 ? -8.197 1.693 24.691 1.00 54.22 166 ALA A CA 1
ATOM 1307 C C . ALA A 1 166 ? -8.735 2.900 25.469 1.00 54.22 166 ALA A C 1
ATOM 1309 O O . ALA A 1 166 ? -9.713 2.807 26.221 1.00 54.22 166 ALA A O 1
ATOM 1310 N N . THR A 1 167 ? -8.021 4.012 25.306 1.00 60.19 167 THR A N 1
ATOM 1311 C CA . THR A 1 167 ? -8.535 5.365 25.553 1.00 60.19 167 THR A CA 1
ATOM 1312 C C . THR A 1 167 ? -9.105 5.899 24.232 1.00 60.19 167 THR A C 1
ATOM 1314 O O . THR A 1 167 ? -9.426 5.109 23.347 1.00 60.19 167 THR A O 1
ATOM 1317 N N . ARG A 1 168 ? -9.194 7.225 24.040 1.00 65.56 168 ARG A N 1
ATOM 1318 C CA . ARG A 1 168 ? -9.463 7.816 22.715 1.00 65.56 168 ARG A CA 1
ATOM 1319 C C . ARG A 1 168 ? -8.507 7.275 21.637 1.00 65.56 168 ARG A C 1
ATOM 1321 O O . ARG A 1 168 ? -8.925 7.185 20.486 1.00 65.56 168 ARG A O 1
ATOM 1328 N N . GLU A 1 169 ? -7.284 6.909 22.020 1.00 71.19 169 GLU A N 1
ATOM 1329 C CA . GLU A 1 169 ? -6.200 6.448 21.152 1.00 71.19 169 GLU A CA 1
ATOM 1330 C C . GLU A 1 169 ? -6.002 4.923 21.232 1.00 71.19 169 GLU A C 1
ATOM 1332 O O . GLU A 1 169 ? -6.080 4.318 22.307 1.00 71.19 169 GLU A O 1
ATOM 1337 N N . VAL A 1 170 ? -5.745 4.307 20.076 1.00 76.19 170 VAL A N 1
ATOM 1338 C CA . VAL A 1 170 ? -5.453 2.884 19.894 1.00 76.19 170 VAL A CA 1
ATOM 1339 C C . VAL A 1 170 ? -4.153 2.729 19.116 1.00 76.19 170 VAL A C 1
ATOM 1341 O O . VAL A 1 170 ? -4.035 3.225 17.998 1.00 76.19 170 VAL A O 1
ATOM 1344 N N . SER A 1 171 ? -3.228 1.952 19.681 1.00 75.50 171 SER A N 1
ATOM 1345 C CA . SER A 1 171 ? -1.990 1.532 19.019 1.00 75.50 171 SER A CA 1
ATOM 1346 C C . SER A 1 171 ? -2.042 0.057 18.631 1.00 75.50 171 SER A C 1
ATOM 1348 O O . SER A 1 171 ? -2.252 -0.817 19.476 1.00 75.50 171 SER A O 1
ATOM 1350 N N . ILE A 1 172 ? -1.776 -0.242 17.361 1.00 77.31 172 ILE A N 1
ATOM 1351 C CA . ILE A 1 172 ? -1.544 -1.600 16.861 1.00 77.31 172 ILE A CA 1
ATOM 1352 C C . ILE A 1 172 ? -0.054 -1.753 16.582 1.00 77.31 172 ILE A C 1
ATOM 1354 O O . ILE A 1 172 ? 0.491 -1.077 15.715 1.00 77.31 172 ILE A O 1
ATOM 1358 N N . LYS A 1 173 ? 0.599 -2.679 17.283 1.00 75.94 173 LYS A N 1
ATOM 1359 C CA . LYS A 1 173 ? 2.011 -3.016 17.070 1.00 75.94 173 LYS A CA 1
ATOM 1360 C C . LYS A 1 173 ? 2.124 -4.302 16.255 1.00 75.94 173 LYS A C 1
ATOM 1362 O O . LYS A 1 173 ? 1.611 -5.345 16.659 1.00 75.94 173 LYS A O 1
ATOM 1367 N N . LEU A 1 174 ? 2.800 -4.223 15.114 1.00 76.50 174 LEU A N 1
ATOM 1368 C CA . LEU A 1 174 ? 3.121 -5.345 14.241 1.00 76.50 174 LEU A CA 1
ATOM 1369 C C . LEU A 1 174 ? 4.617 -5.620 14.328 1.00 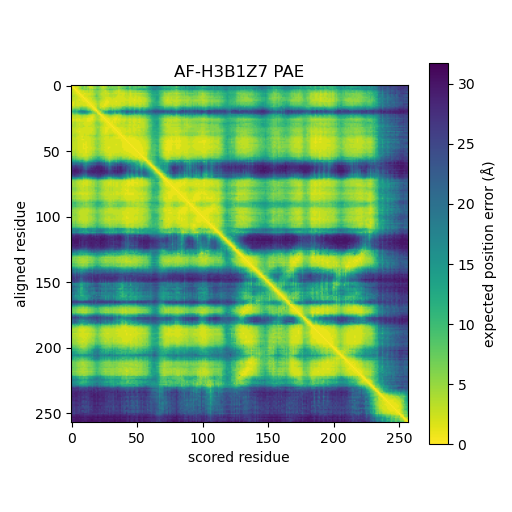76.50 174 LEU A C 1
ATOM 1371 O O . LEU A 1 174 ? 5.431 -4.794 13.924 1.00 76.50 174 LEU A O 1
ATOM 1375 N N . SER A 1 175 ? 4.972 -6.792 14.833 1.00 74.75 175 SER A N 1
ATOM 1376 C CA . SER A 1 175 ? 6.349 -7.275 14.885 1.00 74.75 175 SER A CA 1
ATOM 1377 C C . SER A 1 175 ? 6.429 -8.636 14.209 1.00 74.75 175 SER A C 1
ATOM 1379 O O . SER A 1 175 ? 5.519 -9.457 14.355 1.00 74.75 175 SER A O 1
ATOM 1381 N N . GLU A 1 176 ? 7.524 -8.902 13.511 1.00 69.25 176 GLU A N 1
ATOM 1382 C CA . GLU A 1 176 ? 7.762 -10.201 12.890 1.00 69.25 176 GLU A CA 1
ATOM 1383 C C . GLU A 1 176 ? 7.980 -11.268 13.978 1.00 69.25 176 GLU A C 1
ATOM 1385 O O . GLU A 1 176 ? 8.920 -11.185 14.765 1.00 69.25 176 GLU A O 1
ATOM 1390 N N . ASN A 1 177 ? 7.079 -12.251 14.077 1.00 56.44 177 ASN A N 1
ATOM 1391 C CA . ASN A 1 177 ? 7.140 -13.283 15.125 1.00 56.44 177 ASN A CA 1
ATOM 1392 C C . ASN A 1 177 ? 7.487 -14.678 14.570 1.00 56.44 177 ASN A C 1
ATOM 1394 O O . ASN A 1 177 ? 7.773 -15.602 15.328 1.00 56.44 177 ASN A O 1
ATOM 1398 N N . SER A 1 178 ? 7.462 -14.884 13.249 1.00 50.75 178 SER A N 1
ATOM 1399 C CA . SER A 1 178 ? 7.811 -16.169 12.631 1.00 50.75 178 SER A CA 1
ATOM 1400 C C . SER A 1 178 ? 8.096 -16.037 11.137 1.00 50.75 178 SER A C 1
ATOM 1402 O O . SER A 1 178 ? 7.326 -15.448 10.393 1.00 50.75 178 SER A O 1
ATOM 1404 N N . THR A 1 179 ? 9.142 -16.720 10.675 1.00 52.66 179 THR A N 1
ATOM 1405 C CA . THR A 1 179 ? 9.592 -16.835 9.272 1.00 52.66 179 THR A CA 1
ATOM 1406 C C . THR A 1 179 ? 8.637 -17.617 8.348 1.00 52.66 179 THR A C 1
ATOM 1408 O O . THR A 1 179 ? 9.053 -18.122 7.306 1.00 52.66 179 THR A O 1
ATOM 1411 N N . ARG A 1 180 ? 7.369 -17.802 8.739 1.00 51.34 180 ARG A N 1
ATOM 1412 C CA . ARG A 1 180 ? 6.385 -18.662 8.050 1.00 51.34 180 ARG A CA 1
ATOM 1413 C C . ARG A 1 180 ? 5.232 -17.901 7.403 1.00 51.34 180 ARG A C 1
ATOM 1415 O O . ARG A 1 180 ? 4.435 -18.534 6.710 1.00 51.34 180 ARG A O 1
ATOM 1422 N N . ASP A 1 181 ? 5.134 -16.594 7.616 1.00 56.69 181 ASP A N 1
ATOM 1423 C CA . ASP A 1 181 ? 4.058 -15.808 7.030 1.00 56.69 181 ASP A CA 1
ATOM 1424 C C . ASP A 1 181 ? 4.377 -15.499 5.557 1.00 56.69 181 ASP A C 1
ATOM 1426 O O . ASP A 1 181 ? 5.481 -15.057 5.241 1.00 56.69 181 ASP A O 1
ATOM 1430 N N . PRO A 1 182 ? 3.441 -15.743 4.621 1.00 56.53 182 PRO A N 1
ATOM 1431 C CA . PRO A 1 182 ? 3.692 -15.581 3.187 1.00 56.53 182 PRO A CA 1
ATOM 1432 C C . PRO A 1 182 ? 3.833 -14.113 2.756 1.00 56.53 182 PRO A C 1
ATOM 1434 O O . PRO A 1 182 ? 4.080 -13.843 1.581 1.00 56.53 182 PRO A O 1
ATOM 1437 N N . VAL A 1 183 ? 3.595 -13.171 3.672 1.00 68.88 183 VAL A N 1
ATOM 1438 C CA . VAL A 1 183 ? 3.401 -11.749 3.401 1.00 68.88 183 VAL A CA 1
ATOM 1439 C C . VAL A 1 183 ? 4.012 -10.931 4.539 1.00 68.88 183 VAL A C 1
ATOM 1441 O O . VAL A 1 183 ? 3.777 -11.231 5.709 1.00 68.88 183 VAL A O 1
ATOM 1444 N N . ASP A 1 184 ? 4.796 -9.910 4.186 1.00 78.31 184 ASP A N 1
ATOM 1445 C CA . ASP A 1 184 ? 5.522 -9.063 5.136 1.00 78.31 184 ASP A CA 1
ATOM 1446 C C . ASP A 1 184 ? 4.601 -8.175 5.997 1.00 78.31 184 ASP A C 1
ATOM 1448 O O . ASP A 1 184 ? 3.455 -7.866 5.646 1.00 78.31 184 ASP A O 1
ATOM 1452 N N . ILE A 1 185 ? 5.128 -7.722 7.140 1.00 80.44 185 ILE A N 1
ATOM 1453 C CA . ILE A 1 185 ? 4.404 -6.848 8.072 1.00 80.44 185 ILE A CA 1
ATOM 1454 C C . ILE A 1 185 ? 4.002 -5.506 7.441 1.00 80.44 185 ILE A C 1
ATOM 1456 O O . ILE A 1 185 ? 3.009 -4.914 7.862 1.00 80.44 185 ILE A O 1
ATOM 1460 N N . ALA A 1 186 ? 4.712 -5.038 6.408 1.00 83.50 186 ALA A N 1
ATOM 1461 C CA . ALA A 1 186 ? 4.393 -3.796 5.709 1.00 83.50 186 ALA A CA 1
ATOM 1462 C C . ALA A 1 186 ? 3.120 -3.920 4.868 1.00 83.50 186 ALA A C 1
ATOM 1464 O O . ALA A 1 186 ? 2.312 -2.992 4.803 1.00 83.50 186 ALA A O 1
ATOM 1465 N N . THR A 1 187 ? 2.903 -5.081 4.258 1.00 86.44 187 THR A N 1
ATOM 1466 C CA . THR A 1 187 ? 1.679 -5.410 3.542 1.00 86.44 187 THR A CA 1
ATOM 1467 C C . THR A 1 187 ? 0.521 -5.508 4.521 1.00 86.44 187 THR A C 1
ATOM 1469 O O . THR A 1 187 ? -0.520 -4.913 4.275 1.00 86.44 187 THR A O 1
ATOM 1472 N N . VAL A 1 188 ? 0.698 -6.158 5.670 1.00 84.31 188 VAL A N 1
ATOM 1473 C CA . VAL A 1 188 ? -0.345 -6.200 6.709 1.00 84.31 188 VAL A CA 1
ATOM 1474 C C . VAL A 1 188 ? -0.701 -4.794 7.184 1.00 84.31 188 VAL A C 1
ATOM 1476 O O . VAL A 1 188 ? -1.877 -4.434 7.207 1.00 84.31 188 VAL A O 1
ATOM 1479 N N . ALA A 1 189 ? 0.310 -3.978 7.491 1.00 85.25 189 ALA A N 1
ATOM 1480 C CA . ALA A 1 189 ? 0.117 -2.598 7.912 1.00 85.25 189 ALA A CA 1
ATOM 1481 C C . ALA A 1 189 ? -0.662 -1.786 6.873 1.00 85.25 189 ALA A C 1
ATOM 1483 O O . ALA A 1 189 ? -1.587 -1.059 7.223 1.00 85.25 189 ALA A O 1
ATOM 1484 N N . TYR A 1 190 ? -0.340 -1.967 5.591 1.00 87.06 190 TYR A N 1
ATOM 1485 C CA . TYR A 1 190 ? -1.028 -1.294 4.496 1.00 87.06 190 TYR A CA 1
ATOM 1486 C C . TYR A 1 190 ? -2.508 -1.685 4.386 1.00 87.06 190 TYR A C 1
ATOM 1488 O O . TYR A 1 190 ? -3.354 -0.825 4.147 1.00 87.06 190 TYR A O 1
ATOM 1496 N N . TYR A 1 191 ? -2.854 -2.961 4.591 1.00 86.38 191 TYR A N 1
ATOM 1497 C CA . TYR A 1 191 ? -4.259 -3.387 4.601 1.00 86.38 191 TYR A CA 1
ATOM 1498 C C . TYR A 1 191 ? -5.012 -2.819 5.805 1.00 86.38 191 TYR A C 1
ATOM 1500 O O . TYR A 1 191 ? -6.135 -2.350 5.633 1.00 86.38 191 TYR A O 1
ATOM 1508 N N . ILE A 1 192 ? -4.388 -2.803 6.986 1.00 84.50 192 ILE A N 1
ATOM 1509 C CA . ILE A 1 192 ? -4.969 -2.190 8.186 1.00 84.50 192 ILE A CA 1
ATOM 1510 C C . ILE A 1 192 ? -5.222 -0.699 7.949 1.00 84.50 192 ILE A C 1
ATOM 1512 O O . ILE A 1 192 ? -6.342 -0.235 8.144 1.00 84.50 192 ILE A O 1
ATOM 1516 N N . GLU A 1 193 ? -4.221 0.041 7.471 1.00 86.00 193 GLU A N 1
ATOM 1517 C CA . GLU A 1 193 ? -4.341 1.468 7.160 1.00 86.00 193 GLU A CA 1
ATOM 1518 C C . GLU A 1 193 ? -5.469 1.730 6.150 1.00 86.00 193 GLU A C 1
ATOM 1520 O O . GLU A 1 193 ? -6.303 2.617 6.349 1.00 86.00 193 GLU A O 1
ATOM 1525 N N . ARG A 1 194 ? -5.537 0.933 5.077 1.00 85.19 194 ARG A N 1
ATOM 1526 C CA . ARG A 1 194 ? -6.582 1.037 4.052 1.00 85.19 194 ARG A CA 1
ATOM 1527 C C . ARG A 1 194 ? -7.973 0.791 4.631 1.00 85.19 194 ARG A C 1
ATOM 1529 O O . ARG A 1 194 ? -8.907 1.524 4.305 1.00 85.19 194 ARG A O 1
ATOM 1536 N N . ASP A 1 195 ? -8.127 -0.240 5.452 1.00 84.62 195 ASP A N 1
ATOM 1537 C CA . ASP A 1 195 ? -9.421 -0.624 6.008 1.00 84.62 195 ASP A CA 1
ATOM 1538 C C . ASP A 1 195 ? -9.878 0.362 7.102 1.00 84.62 195 ASP A C 1
ATOM 1540 O O . ASP A 1 195 ? -11.070 0.672 7.171 1.00 84.62 195 ASP A O 1
ATOM 1544 N N . LEU A 1 196 ? -8.946 0.958 7.859 1.00 83.75 196 LEU A N 1
ATOM 1545 C CA . LEU A 1 196 ? -9.210 2.099 8.746 1.00 83.75 196 LEU A CA 1
ATOM 1546 C C . LEU A 1 196 ? -9.698 3.323 7.952 1.00 83.75 196 LEU A C 1
ATOM 1548 O O . LEU A 1 196 ? -10.771 3.847 8.240 1.00 83.75 196 LEU A O 1
ATOM 1552 N N . LYS A 1 197 ? -8.980 3.729 6.894 1.00 85.19 197 LYS A N 1
ATOM 1553 C CA . LYS A 1 197 ? -9.344 4.879 6.033 1.00 85.19 197 LYS A CA 1
ATOM 1554 C C . LYS A 1 197 ? -10.684 4.718 5.312 1.00 85.19 197 LYS A C 1
ATOM 1556 O O . LYS A 1 197 ? -11.281 5.701 4.884 1.00 85.19 197 LYS A O 1
ATOM 1561 N N . ARG A 1 198 ? -11.148 3.480 5.138 1.00 84.06 198 ARG A N 1
ATOM 1562 C CA . ARG A 1 198 ? -12.426 3.149 4.491 1.00 84.06 198 ARG A CA 1
ATOM 1563 C C . ARG A 1 198 ? -13.557 2.885 5.479 1.00 84.06 198 ARG A C 1
ATOM 1565 O O . ARG A 1 198 ? -14.597 2.381 5.057 1.00 84.06 198 ARG A O 1
ATOM 1572 N N . ASN A 1 199 ? -13.359 3.169 6.768 1.00 78.12 199 ASN A N 1
ATOM 1573 C CA . ASN A 1 199 ? -14.324 2.877 7.830 1.00 78.12 199 ASN A CA 1
ATOM 1574 C C . ASN A 1 199 ? -14.791 1.404 7.831 1.00 78.12 199 ASN A C 1
ATOM 1576 O O . ASN A 1 199 ? -15.925 1.098 8.195 1.00 78.12 199 ASN A O 1
ATOM 1580 N N . LYS A 1 200 ? -13.927 0.469 7.401 1.00 79.00 200 LYS A N 1
ATOM 1581 C CA . LYS A 1 200 ? -14.188 -0.981 7.486 1.00 79.00 200 LYS A CA 1
ATOM 1582 C C . LYS A 1 200 ? -13.858 -1.543 8.866 1.00 79.00 200 LYS A C 1
ATOM 1584 O O . LYS A 1 200 ? -14.312 -2.634 9.207 1.00 79.00 200 LYS A O 1
ATOM 1589 N N . PHE A 1 201 ? -13.095 -0.795 9.656 1.00 75.75 201 PHE A N 1
ATOM 1590 C CA . PHE A 1 201 ? -12.918 -1.054 11.072 1.00 75.75 201 PHE A CA 1
ATOM 1591 C C . PHE A 1 201 ? -14.045 -0.419 11.878 1.00 75.75 201 PHE A C 1
ATOM 1593 O O . PHE A 1 201 ? -14.317 0.772 11.749 1.00 75.75 201 PHE A O 1
ATOM 1600 N N . SER A 1 202 ? -14.670 -1.208 12.743 1.00 66.62 202 SER A N 1
ATOM 1601 C CA . SER A 1 202 ? -15.677 -0.724 13.678 1.00 66.62 202 SER A CA 1
ATOM 1602 C C . SER A 1 202 ? -15.496 -1.427 15.012 1.00 66.62 202 SER A C 1
ATOM 1604 O O . SER A 1 202 ? -15.483 -2.661 15.044 1.00 66.62 202 SER A O 1
ATOM 1606 N N . LEU A 1 203 ? -15.404 -0.656 16.093 1.00 69.06 203 LEU A N 1
ATOM 1607 C CA . LEU A 1 203 ? -15.387 -1.179 17.454 1.00 69.06 203 LEU A CA 1
ATOM 1608 C C . LEU A 1 203 ? -16.755 -0.937 18.096 1.00 69.06 203 LEU A C 1
ATOM 1610 O O . LEU A 1 203 ? -17.221 0.202 18.141 1.00 69.06 203 LEU A O 1
ATOM 1614 N N . GLY A 1 204 ? -17.406 -2.011 18.543 1.00 64.75 204 GLY A N 1
ATOM 1615 C CA . GLY A 1 204 ? -18.645 -1.936 19.314 1.00 64.75 204 GLY A CA 1
ATOM 1616 C C . GLY A 1 204 ? -18.336 -1.805 20.803 1.00 64.75 204 GLY A C 1
ATOM 1617 O O . GLY A 1 204 ? -17.613 -2.639 21.339 1.00 64.75 204 GLY A O 1
ATOM 1618 N N . VAL A 1 205 ? -18.863 -0.773 21.462 1.00 66.81 205 VAL A N 1
ATOM 1619 C CA . VAL A 1 205 ? -18.783 -0.592 22.922 1.00 66.81 205 VAL A CA 1
ATOM 1620 C C . VAL A 1 205 ? -20.154 -0.143 23.424 1.00 66.81 205 VAL A C 1
ATOM 1622 O O . VAL A 1 205 ? -20.656 0.881 22.965 1.00 66.81 205 VAL A O 1
ATOM 1625 N N . ASP A 1 206 ? -20.765 -0.901 24.342 1.00 64.44 206 ASP A N 1
ATOM 1626 C CA . ASP A 1 206 ? -22.075 -0.596 24.950 1.00 64.44 206 ASP A CA 1
ATOM 1627 C C . ASP A 1 206 ? -23.167 -0.232 23.910 1.00 64.44 206 ASP A C 1
ATOM 1629 O O . ASP A 1 206 ? -23.773 0.841 23.966 1.00 64.44 206 ASP A O 1
ATOM 1633 N N . ASP A 1 207 ? -23.372 -1.101 22.910 1.00 68.25 207 ASP A N 1
ATOM 1634 C CA . ASP A 1 207 ? -24.307 -0.924 21.778 1.00 68.25 207 ASP A CA 1
ATOM 1635 C C . ASP A 1 207 ? -24.038 0.299 20.871 1.00 68.25 207 ASP A C 1
ATOM 1637 O O . ASP A 1 207 ? -24.845 0.634 19.998 1.00 68.25 207 ASP A O 1
ATOM 1641 N N . ARG A 1 208 ? -22.885 0.966 21.019 1.00 69.56 208 ARG A N 1
ATOM 1642 C CA . ARG A 1 208 ? -22.433 2.044 20.129 1.00 69.56 208 ARG A CA 1
ATOM 1643 C C . ARG A 1 208 ? -21.321 1.554 19.218 1.00 69.56 208 ARG A C 1
ATOM 1645 O O . ARG A 1 208 ? -20.349 0.957 19.671 1.00 69.56 208 ARG A O 1
ATOM 1652 N N . MET A 1 209 ? -21.436 1.862 17.930 1.00 74.50 209 MET A N 1
ATOM 1653 C CA . MET A 1 209 ? -20.341 1.683 16.980 1.00 74.50 209 MET A CA 1
ATOM 1654 C C . MET A 1 209 ? -19.484 2.944 16.961 1.00 74.50 209 MET A C 1
ATOM 1656 O O . MET A 1 209 ? -19.976 4.027 16.642 1.00 74.50 209 MET A O 1
ATOM 1660 N N . LEU A 1 210 ? -18.210 2.804 17.313 1.00 76.75 210 LEU A N 1
ATOM 1661 C CA . LEU A 1 210 ? -17.254 3.901 17.290 1.00 76.75 210 LEU A CA 1
ATOM 1662 C C . LEU A 1 210 ? -16.696 4.087 15.878 1.00 76.75 210 LEU A C 1
ATOM 1664 O O . LEU A 1 210 ? -16.280 3.124 15.229 1.00 76.75 210 LEU A O 1
ATOM 1668 N N . GLU A 1 211 ? -16.676 5.338 15.421 1.00 82.94 211 GLU A N 1
ATOM 1669 C CA . GLU A 1 211 ? -16.109 5.730 14.132 1.00 82.94 211 GLU A CA 1
ATOM 1670 C C . GLU A 1 211 ? -14.656 6.186 14.307 1.00 82.94 211 GLU A C 1
ATOM 1672 O O . GLU A 1 211 ? -14.344 6.983 15.202 1.00 82.94 211 GLU A O 1
ATOM 1677 N N . VAL A 1 212 ? -13.775 5.671 13.449 1.00 84.19 212 VAL A N 1
ATOM 1678 C CA . VAL A 1 212 ? -12.362 6.056 13.405 1.00 84.19 212 VAL A CA 1
ATOM 1679 C C . VAL A 1 212 ? -12.246 7.501 12.925 1.00 84.19 212 VAL A C 1
ATOM 1681 O O . VAL A 1 212 ? -12.880 7.912 11.954 1.00 84.19 212 VAL A O 1
ATOM 1684 N N . ASP A 1 213 ? -11.419 8.285 13.603 1.00 87.00 213 ASP A N 1
ATOM 1685 C CA . ASP A 1 213 ? -11.000 9.588 13.115 1.00 87.00 213 ASP A CA 1
ATOM 1686 C C . ASP A 1 213 ? -9.900 9.392 12.063 1.00 87.00 213 ASP A C 1
ATOM 1688 O O . ASP A 1 213 ? -8.732 9.190 12.394 1.00 87.00 213 ASP A O 1
ATOM 1692 N N . THR A 1 214 ? -10.271 9.387 10.782 1.00 85.62 214 THR A N 1
ATOM 1693 C CA . THR A 1 214 ? -9.356 9.068 9.673 1.00 85.62 214 THR A CA 1
ATOM 1694 C C . THR A 1 214 ? -8.152 10.002 9.574 1.00 85.62 214 THR A C 1
ATOM 1696 O O . THR A 1 214 ? -7.115 9.587 9.059 1.00 85.62 214 THR A O 1
ATOM 1699 N N . ASP A 1 215 ? -8.272 11.231 10.083 1.00 85.69 215 ASP A N 1
ATOM 1700 C CA . ASP A 1 215 ? -7.194 12.226 10.078 1.00 85.69 215 ASP A CA 1
ATOM 1701 C C . ASP A 1 215 ? -6.170 11.977 11.199 1.00 85.69 215 ASP A C 1
ATOM 1703 O O . ASP A 1 215 ? -5.061 12.505 11.158 1.00 85.69 215 ASP A O 1
ATOM 1707 N N . SER A 1 216 ? -6.519 11.139 12.181 1.00 84.50 216 SER A N 1
ATOM 1708 C CA . SER A 1 216 ? -5.636 10.744 13.284 1.00 84.50 216 SER A CA 1
ATOM 1709 C C . SER A 1 216 ? -4.766 9.519 12.980 1.00 84.50 216 SER A C 1
ATOM 1711 O O . SER A 1 216 ? -3.922 9.165 13.797 1.00 84.50 216 SER A O 1
ATOM 1713 N N . ILE A 1 217 ? -4.977 8.851 11.837 1.00 85.12 217 ILE A N 1
ATOM 1714 C CA . ILE A 1 217 ? -4.258 7.621 11.485 1.00 85.12 217 ILE A CA 1
ATOM 1715 C C . ILE A 1 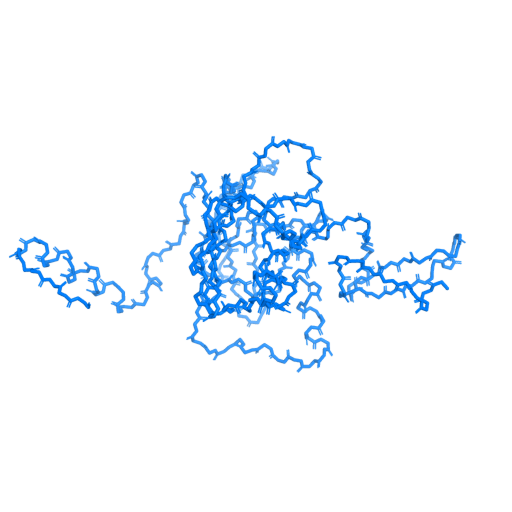217 ? -2.790 7.951 11.191 1.00 85.12 217 ILE A C 1
ATOM 1717 O O . ILE A 1 217 ? -2.476 8.610 10.197 1.00 85.12 217 ILE A O 1
ATOM 1721 N N . LEU A 1 218 ? -1.892 7.422 12.016 1.00 83.31 218 LEU A N 1
ATOM 1722 C CA . LEU A 1 218 ? -0.447 7.562 11.902 1.00 83.31 218 LEU A CA 1
ATOM 1723 C C . LEU A 1 218 ? 0.202 6.179 11.795 1.00 83.31 218 LEU A C 1
ATOM 1725 O O . LEU A 1 218 ? 0.037 5.333 12.669 1.00 83.31 218 LEU A O 1
ATOM 1729 N N . VAL A 1 219 ? 0.962 5.950 10.721 1.00 83.56 219 VAL A N 1
ATOM 1730 C CA . VAL A 1 219 ? 1.741 4.718 10.526 1.00 83.56 219 VAL A CA 1
ATOM 1731 C C . VAL A 1 219 ? 3.217 5.030 10.741 1.00 83.56 219 VAL A C 1
ATOM 1733 O O . VAL A 1 219 ? 3.811 5.804 9.990 1.00 83.56 219 VAL A O 1
ATOM 1736 N N . LEU A 1 220 ? 3.801 4.425 11.770 1.00 79.75 220 LEU A N 1
ATOM 1737 C CA . LEU A 1 220 ? 5.194 4.583 12.165 1.00 79.75 220 LEU A CA 1
ATOM 1738 C C . LEU A 1 220 ? 5.992 3.334 11.799 1.00 79.75 220 LEU A C 1
ATOM 1740 O O . LEU A 1 220 ? 5.650 2.215 12.186 1.00 79.75 220 LEU A O 1
ATOM 1744 N N . PHE A 1 221 ? 7.084 3.555 11.078 1.00 79.38 221 PHE A N 1
ATOM 1745 C CA . PHE A 1 221 ? 8.020 2.531 10.641 1.00 79.38 221 PHE A CA 1
ATOM 1746 C C . PHE A 1 221 ? 9.297 2.621 11.485 1.00 79.38 221 PHE A C 1
ATOM 1748 O O . PHE A 1 221 ? 9.933 3.674 11.528 1.00 79.38 221 PHE A O 1
ATOM 1755 N N . PHE A 1 222 ? 9.662 1.536 12.175 1.00 77.56 222 PHE A N 1
ATOM 1756 C CA . PHE A 1 222 ? 10.874 1.476 12.996 1.00 77.56 222 PHE A CA 1
ATOM 1757 C C . PHE A 1 222 ? 11.932 0.594 12.326 1.00 77.56 222 PHE A C 1
ATOM 1759 O O . PHE A 1 222 ? 11.893 -0.642 12.400 1.00 77.56 222 PHE A O 1
ATOM 1766 N N . ASP A 1 223 ? 12.880 1.262 11.670 1.00 71.19 223 ASP A N 1
ATOM 1767 C CA . ASP A 1 223 ? 13.978 0.651 10.922 1.00 71.19 223 ASP A CA 1
ATOM 1768 C C . ASP A 1 223 ? 15.234 0.401 11.751 1.00 71.19 223 ASP A C 1
ATOM 1770 O O . ASP A 1 223 ? 15.538 1.110 12.711 1.00 71.19 223 ASP A O 1
ATOM 1774 N N . ASN A 1 224 ? 16.011 -0.591 11.311 1.00 65.56 224 ASN A N 1
ATOM 1775 C CA . ASN A 1 224 ? 17.334 -0.885 11.864 1.00 65.56 224 ASN A CA 1
ATOM 1776 C C . ASN A 1 224 ? 18.415 0.120 11.414 1.00 65.56 224 ASN A C 1
ATOM 1778 O O . ASN A 1 224 ? 19.429 0.275 12.094 1.00 65.56 224 ASN A O 1
ATOM 1782 N N . GLU A 1 225 ? 18.215 0.801 10.280 1.00 66.06 225 GLU A N 1
ATOM 1783 C CA . GLU A 1 225 ? 19.101 1.851 9.762 1.00 66.06 225 GLU A CA 1
ATOM 1784 C C . GLU A 1 225 ? 18.340 3.187 9.633 1.00 66.06 225 GLU A C 1
ATOM 1786 O O . GLU A 1 225 ? 17.159 3.181 9.289 1.00 66.06 225 GLU A O 1
ATOM 1791 N N . PRO A 1 226 ? 18.981 4.350 9.869 1.00 65.38 226 PRO A N 1
ATOM 1792 C CA . PRO A 1 226 ? 18.350 5.656 9.668 1.00 65.38 226 PRO A CA 1
ATOM 1793 C C . PRO A 1 226 ? 18.269 6.042 8.175 1.00 65.38 226 PRO A C 1
ATOM 1795 O O . PRO A 1 226 ? 19.183 5.716 7.405 1.00 65.38 226 PRO A O 1
ATOM 1798 N N . PRO A 1 227 ? 17.235 6.794 7.746 1.00 66.25 227 PRO A N 1
ATOM 1799 C CA . PRO A 1 227 ? 17.072 7.195 6.352 1.00 66.25 227 PRO A CA 1
ATOM 1800 C C . PRO A 1 227 ? 18.199 8.131 5.894 1.00 66.25 227 PRO A C 1
ATOM 1802 O O . PRO A 1 227 ? 18.718 8.954 6.650 1.00 66.25 227 PRO A O 1
ATOM 1805 N N . ARG A 1 228 ? 18.562 8.040 4.613 1.00 70.00 228 ARG A N 1
ATOM 1806 C CA . ARG A 1 228 ? 19.650 8.806 3.980 1.00 70.00 228 ARG A CA 1
ATOM 1807 C C . ARG A 1 228 ? 19.090 9.991 3.188 1.00 70.00 228 ARG A C 1
ATOM 1809 O O . ARG A 1 228 ? 19.428 10.191 2.022 1.00 70.00 228 ARG A O 1
ATOM 1816 N N . ILE A 1 229 ? 18.213 10.764 3.824 1.00 69.62 229 ILE A N 1
ATOM 1817 C CA . ILE A 1 229 ? 17.591 11.970 3.260 1.00 69.62 229 ILE A CA 1
ATOM 1818 C C . ILE A 1 229 ? 18.429 13.186 3.669 1.00 69.62 229 ILE A C 1
ATOM 1820 O O . ILE A 1 229 ? 18.782 13.344 4.839 1.00 69.62 229 ILE A O 1
ATOM 1824 N N . ASN A 1 230 ? 18.784 14.049 2.718 1.00 63.97 230 ASN A N 1
ATOM 1825 C CA . ASN A 1 230 ? 19.522 15.265 3.013 1.00 63.97 230 ASN A CA 1
ATOM 1826 C C . ASN A 1 230 ? 18.600 16.277 3.702 1.00 63.97 230 ASN A C 1
ATOM 1828 O O . ASN A 1 230 ? 17.557 16.672 3.194 1.00 63.97 230 ASN A O 1
ATOM 1832 N N . MET A 1 231 ? 19.032 16.767 4.859 1.00 51.94 231 MET A N 1
ATOM 1833 C CA . MET A 1 231 ? 18.278 17.719 5.678 1.00 51.94 231 MET A CA 1
ATOM 1834 C C . MET A 1 231 ? 18.055 19.094 5.014 1.00 51.94 231 MET A C 1
ATOM 1836 O O . MET A 1 231 ? 17.331 19.921 5.561 1.00 51.94 231 MET A O 1
ATOM 1840 N N . LYS A 1 232 ? 18.645 19.361 3.838 1.00 53.12 232 LYS A N 1
ATOM 1841 C CA . LYS A 1 232 ? 18.400 20.586 3.053 1.00 53.12 232 LYS A CA 1
ATOM 1842 C C . LYS A 1 232 ? 16.985 20.681 2.477 1.00 53.12 232 LYS A C 1
ATOM 1844 O O . LYS A 1 232 ? 16.569 21.777 2.115 1.00 53.12 232 LYS A O 1
ATOM 1849 N N . THR A 1 233 ? 16.267 19.567 2.400 1.00 51.19 233 THR A N 1
ATOM 1850 C CA . THR A 1 233 ? 14.891 19.492 1.889 1.00 51.19 233 THR A CA 1
ATOM 1851 C C . THR A 1 233 ? 13.850 19.791 2.979 1.00 51.19 233 THR A C 1
ATOM 1853 O O . THR A 1 233 ? 12.665 19.922 2.685 1.00 51.19 233 THR A O 1
ATOM 1856 N N . ILE A 1 234 ? 14.277 19.950 4.240 1.00 53.34 234 ILE A N 1
ATOM 1857 C CA . ILE A 1 234 ? 13.413 20.429 5.321 1.00 53.34 234 ILE A CA 1
ATOM 1858 C C . ILE A 1 234 ? 13.042 21.885 5.027 1.00 53.34 234 ILE A C 1
ATOM 1860 O O . ILE A 1 234 ? 13.921 22.735 4.877 1.00 53.34 234 ILE A O 1
ATOM 1864 N N . SER A 1 235 ? 11.735 22.170 4.959 1.00 49.72 235 SER A N 1
ATOM 1865 C CA . SER A 1 235 ? 11.222 23.533 4.783 1.00 49.72 235 SER A CA 1
ATOM 1866 C C . SER A 1 235 ? 11.970 24.499 5.716 1.00 49.72 235 SER A C 1
ATOM 1868 O O . SER A 1 235 ? 12.093 24.196 6.908 1.00 49.72 235 SER A O 1
ATOM 1870 N N . PRO A 1 236 ? 12.453 25.658 5.224 1.00 53.91 236 PRO A N 1
ATOM 1871 C CA . PRO A 1 236 ? 13.265 26.587 6.011 1.00 53.91 236 PRO A CA 1
ATOM 1872 C C . PRO A 1 236 ? 12.644 26.948 7.371 1.00 53.91 236 PRO A C 1
ATOM 1874 O O . PRO A 1 236 ? 13.368 27.236 8.323 1.00 53.91 236 PRO A O 1
ATOM 1877 N N . GLY A 1 237 ? 11.310 26.876 7.486 1.00 59.28 237 GLY A N 1
ATOM 1878 C CA . GLY A 1 237 ? 10.585 27.078 8.740 1.00 59.28 237 GLY A CA 1
ATOM 1879 C C . GLY A 1 237 ? 10.925 26.062 9.838 1.00 59.28 237 GLY A C 1
ATOM 1880 O O . GLY A 1 237 ? 11.116 26.457 10.982 1.00 59.28 237 GLY A O 1
ATOM 1881 N N . PHE A 1 238 ? 11.079 24.777 9.515 1.00 61.94 238 PHE A N 1
ATOM 1882 C CA . PHE A 1 238 ? 11.417 23.746 10.506 1.00 61.94 238 PHE A CA 1
ATOM 1883 C C . PHE A 1 238 ? 12.861 23.873 11.001 1.00 61.94 238 PHE A C 1
ATOM 1885 O O . PHE A 1 238 ? 13.118 23.751 12.198 1.00 61.94 238 PHE A O 1
ATOM 1892 N N . ALA A 1 239 ? 13.801 24.191 10.106 1.00 60.06 239 ALA A N 1
ATOM 1893 C CA . ALA A 1 239 ? 15.185 24.457 10.493 1.00 60.06 239 ALA A CA 1
ATOM 1894 C C . ALA A 1 239 ? 15.288 25.686 11.417 1.00 60.06 239 ALA A C 1
ATOM 1896 O O . ALA A 1 239 ? 16.024 25.657 12.403 1.00 60.06 239 ALA A O 1
ATOM 1897 N N . ALA A 1 240 ? 14.505 26.737 11.148 1.00 67.94 240 ALA A N 1
ATOM 1898 C CA . ALA A 1 240 ? 14.433 27.912 12.012 1.00 67.94 240 ALA A CA 1
ATOM 1899 C C . ALA A 1 240 ? 13.893 27.572 13.412 1.00 67.94 240 ALA A C 1
ATOM 1901 O O . ALA A 1 240 ? 14.469 28.019 14.400 1.00 67.94 240 ALA A O 1
ATOM 1902 N N . ILE A 1 241 ? 12.853 26.737 13.515 1.00 74.75 241 ILE A N 1
ATOM 1903 C CA . ILE A 1 241 ? 12.287 26.306 14.806 1.00 74.75 241 ILE A CA 1
ATOM 1904 C C . ILE A 1 241 ? 13.328 25.550 15.640 1.00 74.75 241 ILE A C 1
ATOM 1906 O O . ILE A 1 241 ? 13.523 25.868 16.811 1.00 74.75 241 ILE A O 1
ATOM 1910 N N . ILE A 1 242 ? 14.048 24.599 15.037 1.00 75.25 242 ILE A N 1
ATOM 1911 C CA . ILE A 1 242 ? 15.080 23.822 15.743 1.00 75.25 242 ILE A CA 1
ATOM 1912 C C . ILE A 1 242 ? 16.202 24.738 16.252 1.00 75.25 242 ILE A C 1
ATOM 1914 O O . ILE A 1 242 ? 16.640 24.599 17.393 1.00 75.25 242 ILE A O 1
ATOM 1918 N N . ILE A 1 243 ? 16.640 25.704 15.438 1.00 77.94 243 ILE A N 1
ATOM 1919 C CA . ILE A 1 243 ? 17.667 26.680 15.832 1.00 77.94 243 ILE A CA 1
ATOM 1920 C C . ILE A 1 243 ? 17.171 27.564 16.982 1.00 77.94 243 ILE A C 1
ATOM 1922 O O . ILE A 1 243 ? 17.915 27.791 17.934 1.00 77.94 243 ILE A O 1
ATOM 1926 N N . VAL A 1 244 ? 15.923 28.037 16.929 1.00 80.00 244 VAL A N 1
ATOM 1927 C CA . VAL A 1 244 ? 15.327 28.855 17.997 1.00 80.00 244 VAL A CA 1
ATOM 1928 C C . VAL A 1 244 ? 15.249 28.069 19.303 1.00 80.00 244 VAL A C 1
ATOM 1930 O O . VAL A 1 244 ? 15.663 28.591 20.333 1.00 80.00 244 VAL A O 1
ATOM 1933 N N . ILE A 1 245 ? 14.802 26.811 19.270 1.00 80.25 245 ILE A N 1
ATOM 1934 C CA . ILE A 1 245 ? 14.745 25.947 20.459 1.00 80.25 245 ILE A CA 1
ATOM 1935 C C . ILE A 1 245 ? 16.155 25.695 21.013 1.00 80.25 245 ILE A C 1
ATOM 1937 O O . ILE A 1 245 ? 16.375 25.820 22.215 1.00 80.25 245 ILE A O 1
ATOM 1941 N N . ALA A 1 246 ? 17.137 25.405 20.156 1.00 81.31 246 ALA A N 1
ATOM 1942 C CA . ALA A 1 246 ? 18.518 25.191 20.587 1.00 81.31 246 ALA A CA 1
ATOM 1943 C C . ALA A 1 246 ? 19.130 26.449 21.235 1.00 81.31 246 ALA A C 1
ATOM 1945 O O . ALA A 1 246 ? 19.766 26.361 22.286 1.00 81.31 246 ALA A O 1
ATOM 1946 N N . LEU A 1 247 ? 18.905 27.630 20.650 1.00 82.94 247 LEU A N 1
ATOM 1947 C CA . LEU A 1 247 ? 19.352 28.908 21.213 1.00 82.94 247 LEU A CA 1
ATOM 1948 C C . LEU A 1 247 ? 18.623 29.250 22.517 1.00 82.94 247 LEU A C 1
ATOM 1950 O O . LEU A 1 247 ? 19.242 29.761 23.448 1.00 82.94 247 LEU A O 1
ATOM 1954 N N . ALA A 1 248 ? 17.333 28.942 22.610 1.00 80.50 248 ALA A N 1
ATOM 1955 C CA . ALA A 1 248 ? 16.534 29.125 23.813 1.00 80.50 248 ALA A CA 1
ATOM 1956 C C . ALA A 1 248 ? 17.038 28.260 24.977 1.00 80.50 248 ALA A C 1
ATOM 1958 O O . ALA A 1 248 ? 17.221 28.764 26.083 1.00 80.50 248 ALA A O 1
ATOM 1959 N N . ILE A 1 249 ? 17.378 26.995 24.708 1.00 81.50 249 ILE A N 1
ATOM 1960 C CA . ILE A 1 249 ? 17.988 26.091 25.693 1.00 81.50 249 ILE A CA 1
ATOM 1961 C C . ILE A 1 249 ? 19.354 26.626 26.148 1.00 81.50 249 ILE A C 1
ATOM 1963 O O . ILE A 1 249 ? 19.626 26.660 27.346 1.00 81.50 249 ILE A O 1
ATOM 1967 N N . LEU A 1 250 ? 20.196 27.098 25.220 1.00 79.38 250 LEU A N 1
ATOM 1968 C CA . LEU A 1 250 ? 21.506 27.679 25.552 1.00 79.38 250 LEU A CA 1
ATOM 1969 C C . LEU A 1 250 ? 21.404 28.986 26.351 1.00 79.38 250 LEU A C 1
ATOM 1971 O O . LEU A 1 250 ? 22.292 29.291 27.144 1.00 79.38 250 LEU A O 1
ATOM 1975 N N . THR A 1 251 ? 20.338 29.760 26.147 1.00 83.75 251 THR A N 1
ATOM 1976 C CA . THR A 1 251 ? 20.107 31.040 26.836 1.00 83.75 251 THR A CA 1
ATOM 1977 C C . THR A 1 251 ?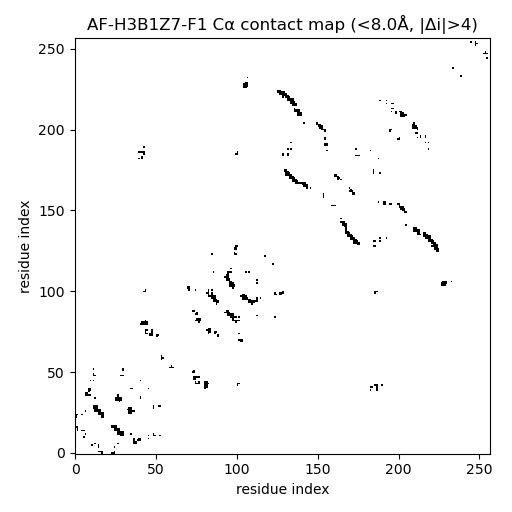 19.224 30.911 28.078 1.00 83.75 251 THR A C 1
ATOM 1979 O O . THR A 1 251 ? 19.025 31.898 28.784 1.00 83.75 251 THR A O 1
ATOM 1982 N N . GLY A 1 252 ? 18.722 29.709 28.382 1.00 74.25 252 GLY A N 1
ATOM 1983 C CA . GLY A 1 252 ? 17.830 29.459 29.515 1.00 74.25 252 GLY A CA 1
ATOM 1984 C C . GLY A 1 252 ? 16.448 30.106 29.374 1.00 74.25 252 GLY A C 1
ATOM 1985 O O . GLY A 1 252 ? 15.755 30.293 30.372 1.00 74.25 252 GLY A O 1
ATOM 1986 N N . ILE A 1 253 ? 16.045 30.471 28.155 1.00 75.12 253 ILE A N 1
ATOM 1987 C CA . ILE A 1 253 ? 14.737 31.062 27.873 1.00 75.12 253 ILE A CA 1
ATOM 1988 C C . ILE A 1 253 ? 13.767 29.922 27.568 1.00 75.12 253 ILE A C 1
ATOM 1990 O O . ILE A 1 253 ? 13.965 29.161 26.626 1.00 75.12 253 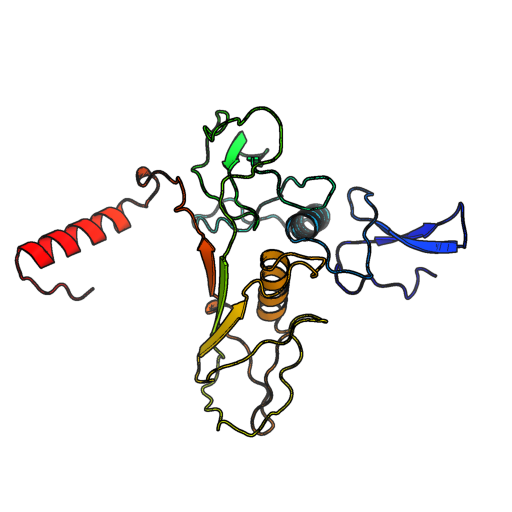ILE A O 1
ATOM 1994 N N . ALA A 1 254 ? 12.695 29.795 28.348 1.00 63.94 254 ALA A N 1
ATOM 1995 C CA . ALA A 1 254 ? 11.612 28.880 28.010 1.00 63.94 254 ALA A CA 1
ATOM 1996 C C . ALA A 1 254 ? 10.846 29.434 26.796 1.00 63.94 254 ALA A C 1
ATOM 1998 O O . ALA A 1 254 ? 10.178 30.463 26.899 1.00 63.94 254 ALA A O 1
ATOM 1999 N N . VAL A 1 255 ? 10.950 28.765 25.646 1.00 55.62 255 VAL A N 1
ATOM 2000 C CA . VAL A 1 255 ? 10.112 29.058 24.476 1.00 55.62 255 VAL A CA 1
ATOM 2001 C C . VAL A 1 255 ? 8.868 28.185 24.567 1.00 55.62 255 VAL A C 1
ATOM 2003 O O . VAL A 1 255 ? 8.946 26.972 24.396 1.00 55.62 255 VAL A O 1
ATOM 2006 N N . PHE A 1 256 ? 7.727 28.806 24.857 1.00 50.19 256 PHE A N 1
ATOM 2007 C CA . PHE A 1 256 ? 6.423 28.195 24.615 1.00 50.19 256 PHE A CA 1
ATOM 2008 C C . PHE A 1 256 ? 6.112 28.369 23.125 1.00 50.19 256 PHE A C 1
ATOM 2010 O O . PHE A 1 256 ? 5.973 29.503 22.663 1.00 50.19 256 PHE A O 1
ATOM 2017 N N . VAL A 1 257 ? 6.101 27.256 22.385 1.00 52.06 257 VAL A N 1
ATOM 2018 C CA . VAL A 1 257 ? 5.606 27.178 20.999 1.00 52.06 257 VAL A CA 1
ATOM 2019 C C . VAL A 1 257 ? 4.100 26.979 21.028 1.00 52.06 257 VAL A C 1
ATOM 2021 O O . VAL A 1 257 ? 3.652 26.146 21.848 1.00 52.06 257 VAL A O 1
#

Nearest PDB structures (foldseek):
  4mzv-assembly1_A-2  TM=7.007E-01  e=1.322E-16  Homo sapiens
  8d6o-assembly1_A  TM=3.818E-01  e=3.930E-03  Nanorana parkeri
  8d6m-assembly1_A  TM=3.277E-01  e=1.096E-03  Nanorana parkeri
  8d6g-assembly1_A  TM=3.702E-01  e=3.275E-03  Nanorana parke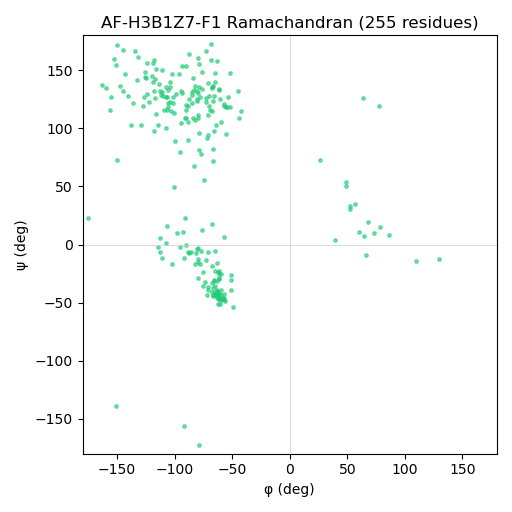ri
  6o0f-assembly2_B  TM=3.123E-01  e=1.592E-02  Aquarana catesbeiana

Solvent-accessible surface area (backbone atoms only — not comparable to full-atom values): 15831 Å² total; per-residue (Å²): 105,55,89,83,58,74,44,83,68,49,82,58,48,45,66,40,72,37,86,90,66,91,57,46,69,42,35,24,34,92,82,67,48,77,54,68,53,91,46,79,61,41,47,35,46,48,44,27,32,47,42,52,49,34,60,75,70,66,54,75,74,84,84,83,70,97,68,94,64,74,82,78,70,68,56,52,53,43,97,90,23,45,44,39,52,63,37,63,41,82,91,76,53,31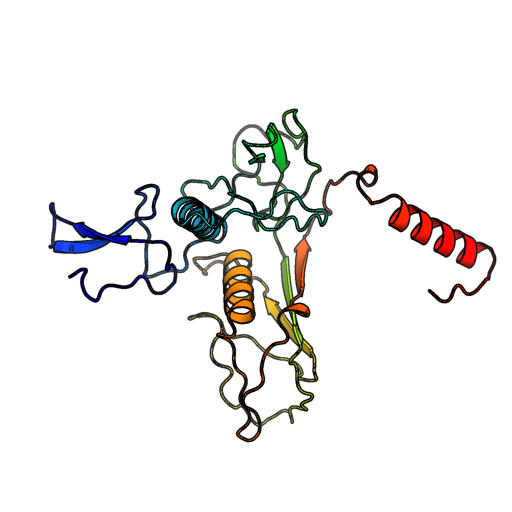,21,24,35,29,36,71,72,51,46,68,33,35,57,74,31,76,55,85,60,93,64,85,85,69,80,79,73,93,74,76,84,67,39,50,69,61,35,38,38,38,35,33,28,40,74,58,86,54,77,65,68,91,85,72,88,59,73,72,59,64,61,44,95,92,54,83,80,68,76,89,61,48,54,45,49,40,58,41,75,48,60,87,85,63,100,76,63,97,64,58,70,55,32,54,49,50,46,40,54,52,30,46,68,65,64,70,43,52,46,60,56,95,96,38,77,47,51,65,32,64,89,51,59,43,82,47,79,43,53,79,53,83,70,66,52,63,75,83,75,53,57,69,68,59,59,50,50,53,51,50,53,53,52,24,63,76,69,72,47,87,77,87,128

pLDDT: mean 73.11, std 15.99, range [29.45, 93.5]

Secondary structure (DSSP, 8-state):
--SS---TT-SS-EEEE-TTTT--EEEE-TT--EE-TTSPPPHHHHHHHHHHHHHHTT----TTSS---TT-S---B-TTSPBPSEEEETTTTEEEEB-TT--B-B--BSSPP-S----SS----S--EEEEEEEEEESS-----TT-------SSTT--------SSEEEEEEE---TT-SS-HHHHHHHHHHHHHTT---EEETTEEEPEEEEEEEEEEEESS--B--GGGS-HHHHHHHHHHHHHHHHT-----

Foldseek 3Di:
DQPPDQLQQARLWHWDFPPPDDRDTWTAAPVRDTDDSVDHQAQLRRLLSVVVVCVVVVVDDPPDDDDCPQPHDNFDADPLRWGDQKGADPVVCWIFGAARLRGGQEDTDNDDPPDDDPDDDDPRDQWDFQKKKKKWFWPDWDFDDPPPDDDFPDLDPPDDFDFPGDTRMTMGMDGDDDPPRSYDPSSVVVSSLVCLLVQVGWDDDPNDTIRIPNVRIDMDTHTPDHGHYDPVPPDVVVVVVVVVVVVCVVVVHDDDD